Protein AF-A0A969B8Q6-F1 (afdb_monomer_lite)

Sequence (218 aa):
MTAGSVLAKKKGVDVIVTYRSSEAEASSVVSEIAEMGGKAAALQLDASSTKPFDEFAAQVKQTLRDQWQTKQFDFLVNNAGIGIHRPFTETTEDDFDQLINFQFKGIFFLTQKLLPLLKDGGRIVNLSSGYARFTLPGYSAYASMKGTIEVLTRYMAKELGHRQIAANVVAPGAIKTDFAGGAVRENSEINTFLTSQTALAGRNKHATAAFGLKHLQL

Secondary structure (DSSP, 8-state):
--HHHHHHHHH---EEEEESS-HHHHHHHHHHHHHTT--EEEEE--TT-STTHHHHHHHHHHHHHHHHS-S-EEEEEE---------GGG--HHHHHHHHIIIIIHHHHHHHHHTTTEEEEEEEEEE--GGGTS--TT-HHHHHHHHHHHHHHHHHHHHGGGGT-EEEEE---S--SSGGGGHHHH-HHHHHHHHHTSTTTT-TTS-S-----SSEE-

Structure (mmCIF, N/CA/C/O backbone):
data_AF-A0A969B8Q6-F1
#
_entry.id   AF-A0A969B8Q6-F1
#
loop_
_atom_site.group_PDB
_atom_site.id
_atom_site.type_symbol
_atom_site.label_atom_id
_atom_site.label_alt_id
_atom_site.label_comp_id
_atom_site.label_asym_id
_atom_site.label_entity_id
_atom_site.label_seq_id
_atom_site.pdbx_PDB_ins_code
_atom_site.Cartn_x
_atom_site.Cartn_y
_atom_site.Cartn_z
_atom_site.occupancy
_atom_site.B_iso_or_equiv
_atom_site.auth_seq_id
_atom_site.auth_comp_id
_atom_site.auth_asym_id
_atom_site.auth_atom_id
_atom_site.pdbx_PDB_model_num
ATOM 1 N N . MET A 1 1 ? -4.671 19.082 -2.941 1.00 37.34 1 MET A N 1
ATOM 2 C CA . MET A 1 1 ? -5.694 18.021 -2.789 1.00 37.34 1 MET A CA 1
ATOM 3 C C . MET A 1 1 ? -5.168 16.696 -3.321 1.00 37.34 1 MET A C 1
ATOM 5 O O . MET A 1 1 ? -5.243 16.403 -4.514 1.00 37.34 1 MET A O 1
ATOM 9 N N . THR A 1 2 ? -4.568 15.933 -2.421 1.00 48.25 2 THR A N 1
ATOM 10 C CA . THR A 1 2 ? -4.101 14.559 -2.617 1.00 48.25 2 THR A CA 1
ATOM 11 C C . THR A 1 2 ? -5.272 13.567 -2.496 1.00 48.25 2 THR A C 1
ATOM 13 O O . THR A 1 2 ? -6.385 13.937 -2.115 1.00 48.25 2 THR A O 1
ATOM 16 N N . ALA A 1 3 ? -5.065 12.288 -2.833 1.00 54.31 3 ALA A N 1
ATOM 17 C CA . ALA A 1 3 ? -6.109 11.261 -2.685 1.00 54.31 3 ALA A CA 1
ATOM 18 C C . ALA A 1 3 ? -6.625 11.136 -1.237 1.00 54.31 3 ALA A C 1
ATOM 20 O O . ALA A 1 3 ? -7.824 10.928 -1.040 1.00 54.31 3 ALA A O 1
ATOM 21 N N . GLY A 1 4 ? -5.750 11.329 -0.241 1.00 51.53 4 GLY A N 1
ATOM 22 C CA . GLY A 1 4 ? -6.126 11.343 1.175 1.00 51.53 4 GLY A CA 1
ATOM 23 C C . GLY A 1 4 ? -7.118 12.462 1.494 1.00 51.53 4 GLY A C 1
ATOM 24 O O . GLY A 1 4 ? -8.160 12.209 2.099 1.00 51.53 4 GLY A O 1
ATOM 25 N N . SER A 1 5 ? -6.873 13.676 0.988 1.00 49.66 5 SER A N 1
ATOM 26 C CA . SER A 1 5 ? -7.781 14.809 1.184 1.00 49.66 5 SER A CA 1
ATOM 27 C C . SER A 1 5 ? -9.126 14.653 0.451 1.00 49.66 5 SER A C 1
ATOM 29 O O . SER A 1 5 ? -10.166 15.073 0.960 1.00 49.66 5 SER A O 1
ATOM 31 N N . VAL A 1 6 ? -9.172 13.967 -0.696 1.00 56.41 6 VAL A N 1
ATOM 32 C CA . VAL A 1 6 ? -10.450 13.670 -1.379 1.00 56.41 6 VAL A CA 1
ATOM 33 C C . VAL A 1 6 ? -11.305 12.655 -0.604 1.00 56.41 6 VAL A C 1
ATOM 35 O O . VAL A 1 6 ? -12.529 12.818 -0.541 1.00 56.41 6 VAL A O 1
ATOM 38 N N . LEU A 1 7 ? -10.686 11.617 -0.026 1.00 58.22 7 LEU A N 1
ATOM 39 C CA . LEU A 1 7 ? -11.386 10.584 0.750 1.00 58.22 7 LEU A CA 1
ATOM 40 C C . LEU A 1 7 ? -12.024 11.163 2.017 1.00 58.22 7 LEU A C 1
ATOM 42 O O . LEU A 1 7 ? -13.217 10.935 2.246 1.00 58.22 7 LEU A O 1
ATOM 46 N N . ALA A 1 8 ? -11.272 11.974 2.768 1.00 57.66 8 ALA A N 1
ATOM 47 C CA . ALA A 1 8 ? -11.766 12.623 3.980 1.00 57.66 8 ALA A CA 1
ATOM 48 C C . ALA A 1 8 ? -12.993 13.509 3.696 1.00 57.66 8 ALA A C 1
ATOM 50 O O . ALA A 1 8 ? -14.038 13.359 4.332 1.00 57.66 8 ALA A O 1
ATOM 51 N N . LYS A 1 9 ? -12.925 14.350 2.653 1.00 60.00 9 LYS A N 1
ATOM 52 C CA . LYS A 1 9 ? -13.983 15.315 2.308 1.00 60.00 9 LYS A CA 1
ATOM 53 C C . LYS A 1 9 ? -15.322 14.680 1.920 1.00 60.00 9 LYS A C 1
ATOM 55 O O . LYS A 1 9 ? -16.372 15.249 2.203 1.00 60.00 9 LYS A O 1
ATOM 60 N N . LYS A 1 10 ? -15.317 13.554 1.197 1.00 55.03 10 LYS A N 1
ATOM 61 C CA . LYS A 1 10 ? -16.551 13.010 0.591 1.00 55.03 10 LYS A CA 1
ATOM 62 C C . LYS A 1 10 ? -17.258 11.948 1.427 1.00 55.03 10 LYS A C 1
ATOM 64 O O . LYS A 1 10 ? -18.410 11.643 1.121 1.00 55.03 10 LYS A O 1
ATOM 69 N N . LYS A 1 11 ? -16.583 11.338 2.406 1.00 62.12 11 LYS A N 1
ATOM 70 C CA . LYS A 1 11 ? -17.081 10.120 3.070 1.00 62.12 11 LYS A CA 1
ATOM 71 C C . LYS A 1 11 ? -16.996 10.133 4.599 1.00 62.12 11 LYS A C 1
ATOM 73 O O . LYS A 1 11 ? -17.452 9.163 5.191 1.00 62.12 11 LYS A O 1
ATOM 78 N N . GLY A 1 12 ? -16.441 11.178 5.225 1.00 71.50 12 GLY A N 1
ATOM 79 C CA . GLY A 1 12 ? -16.251 11.202 6.683 1.00 71.50 12 GLY A CA 1
ATOM 80 C C . GLY A 1 12 ? -15.314 10.090 7.162 1.00 71.50 12 GLY A C 1
ATOM 81 O O . GLY A 1 12 ? -15.556 9.478 8.196 1.00 71.50 12 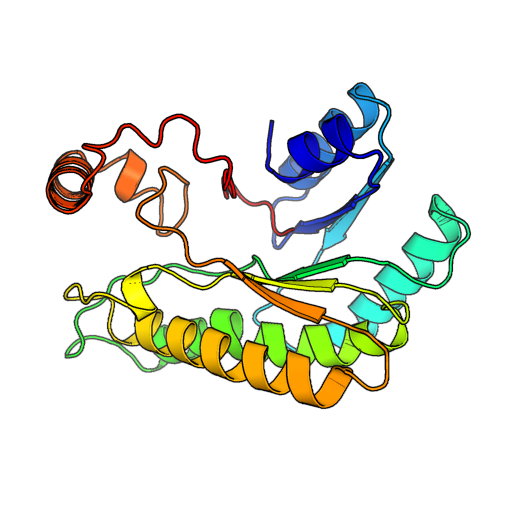GLY A O 1
ATOM 82 N N . VAL A 1 13 ? -14.303 9.772 6.349 1.00 82.19 13 VAL A N 1
ATOM 83 C CA . VAL A 1 13 ? -13.305 8.742 6.646 1.00 82.19 13 VAL A CA 1
ATOM 84 C C . VAL A 1 13 ? -12.054 9.429 7.159 1.00 82.19 13 VAL A C 1
ATOM 86 O O . VAL A 1 13 ? -11.492 10.283 6.474 1.00 82.19 13 VAL A O 1
ATOM 89 N N . ASP A 1 14 ? -11.619 9.013 8.337 1.00 89.69 14 ASP A N 1
ATOM 90 C CA . ASP A 1 14 ? -10.350 9.432 8.902 1.00 89.69 14 ASP A CA 1
ATOM 91 C C . ASP A 1 14 ? -9.199 8.588 8.342 1.00 89.69 14 ASP A C 1
ATOM 93 O O . ASP A 1 14 ? -9.394 7.436 7.943 1.00 89.69 14 ASP A O 1
ATOM 97 N N . VAL A 1 15 ? -7.999 9.167 8.265 1.00 90.44 15 VAL A N 1
ATOM 98 C CA . VAL A 1 15 ? -6.917 8.602 7.444 1.00 90.44 15 VAL A CA 1
ATOM 99 C C . VAL A 1 15 ? -5.601 8.520 8.209 1.00 90.44 15 VAL A C 1
ATOM 101 O O . VAL A 1 15 ? -5.101 9.512 8.724 1.00 90.44 15 VAL A O 1
ATOM 104 N N . ILE A 1 16 ? -4.972 7.348 8.204 1.00 93.81 16 ILE A N 1
ATOM 105 C CA . ILE A 1 16 ? -3.539 7.237 8.484 1.00 93.81 16 ILE A CA 1
ATOM 106 C C . ILE A 1 16 ? -2.828 7.244 7.132 1.00 93.81 16 ILE A C 1
ATOM 108 O O . ILE A 1 16 ? -3.100 6.383 6.300 1.00 93.81 16 ILE A O 1
ATOM 112 N N . VAL A 1 17 ? -1.961 8.226 6.899 1.00 91.38 17 VAL A N 1
ATOM 113 C CA . VAL A 1 17 ? -1.095 8.291 5.717 1.00 91.38 17 VAL A CA 1
ATOM 114 C C . VAL A 1 17 ? 0.296 7.790 6.076 1.00 91.38 17 VAL A C 1
ATOM 116 O O . VAL A 1 17 ? 0.758 7.964 7.207 1.00 91.38 17 VAL A O 1
ATOM 119 N N . THR A 1 18 ? 0.980 7.187 5.112 1.00 90.81 18 THR A N 1
ATOM 120 C CA . THR A 1 18 ? 2.364 6.749 5.269 1.00 90.81 18 THR A CA 1
ATOM 121 C C . THR A 1 18 ? 3.328 7.629 4.476 1.00 90.81 18 THR A C 1
ATOM 123 O O . THR A 1 18 ? 2.979 8.260 3.476 1.00 90.81 18 THR A O 1
ATOM 126 N N . TYR A 1 19 ? 4.572 7.722 4.927 1.00 89.25 19 TYR A N 1
ATOM 127 C CA . TYR A 1 19 ? 5.622 8.393 4.164 1.00 89.25 19 TYR A CA 1
ATOM 128 C C . TYR A 1 19 ? 6.959 7.694 4.354 1.00 89.25 19 TYR A C 1
ATOM 130 O O . TYR A 1 19 ? 7.264 7.197 5.432 1.00 89.25 19 TYR A O 1
ATOM 138 N N . ARG A 1 20 ? 7.799 7.698 3.315 1.00 88.12 20 ARG A N 1
ATOM 139 C CA . ARG A 1 20 ? 9.149 7.128 3.419 1.00 88.12 20 ARG A CA 1
ATOM 140 C C . ARG A 1 20 ? 10.145 8.136 3.986 1.00 88.12 20 ARG A C 1
ATOM 142 O O . ARG A 1 20 ? 10.828 7.851 4.961 1.00 88.12 20 ARG A O 1
ATOM 149 N N . SER A 1 21 ? 10.242 9.307 3.356 1.00 86.62 21 SER A N 1
ATOM 150 C CA . SER A 1 21 ? 11.286 10.303 3.648 1.00 86.62 21 SER A CA 1
ATOM 151 C C . SER A 1 21 ? 10.784 11.744 3.759 1.00 86.62 21 SER A C 1
ATOM 153 O O . SER A 1 21 ? 11.477 12.575 4.331 1.00 86.62 21 SER A O 1
ATOM 155 N N . SER A 1 22 ? 9.602 12.059 3.225 1.00 87.44 22 SER A N 1
ATOM 156 C CA . SER A 1 22 ? 9.120 13.443 3.110 1.00 87.44 22 SER A CA 1
ATOM 157 C C . SER A 1 22 ? 8.051 13.764 4.156 1.00 87.44 22 SER A C 1
ATOM 159 O O . SER A 1 22 ? 6.870 13.890 3.837 1.00 87.44 22 SER A O 1
ATOM 161 N N . GLU A 1 23 ? 8.469 13.918 5.412 1.00 89.44 23 GLU A N 1
ATOM 162 C CA . GLU A 1 23 ? 7.575 14.252 6.534 1.00 89.44 23 GLU A CA 1
ATOM 163 C C . GLU A 1 23 ? 6.817 15.570 6.318 1.00 89.44 23 GLU A C 1
ATOM 165 O O . GLU A 1 23 ? 5.639 15.672 6.654 1.00 89.44 23 GLU A O 1
ATOM 170 N N . ALA A 1 24 ? 7.459 16.566 5.699 1.00 87.88 24 ALA A N 1
ATOM 171 C CA . ALA A 1 24 ? 6.830 17.852 5.401 1.00 87.88 24 ALA A CA 1
ATOM 172 C C . ALA A 1 24 ? 5.608 17.702 4.475 1.00 87.88 24 ALA A C 1
ATOM 174 O O . ALA A 1 24 ? 4.577 18.338 4.691 1.00 87.88 24 ALA A O 1
ATOM 175 N N . GLU A 1 25 ? 5.688 16.823 3.472 1.00 82.25 25 GLU A N 1
ATOM 176 C CA . GLU A 1 25 ? 4.559 16.556 2.575 1.00 82.25 25 GLU A CA 1
ATOM 177 C C . GLU A 1 25 ? 3.453 15.771 3.278 1.00 82.25 25 GLU A C 1
ATOM 179 O O . GLU A 1 25 ? 2.274 16.085 3.115 1.00 82.25 25 GLU A O 1
ATOM 184 N N . ALA A 1 26 ? 3.828 14.786 4.100 1.00 85.06 26 ALA A N 1
ATOM 185 C CA . ALA A 1 26 ? 2.885 14.039 4.925 1.00 85.06 26 ALA A CA 1
ATOM 186 C C . ALA A 1 26 ? 2.112 14.968 5.873 1.00 85.06 26 ALA A C 1
ATOM 188 O O . ALA A 1 26 ? 0.881 14.925 5.923 1.00 85.06 26 ALA A O 1
ATOM 189 N N . SER A 1 27 ? 2.830 15.871 6.542 1.00 88.50 27 SER A N 1
ATOM 190 C CA . SER A 1 27 ? 2.267 16.887 7.435 1.00 88.50 27 SER A CA 1
ATOM 191 C C . SER A 1 27 ? 1.331 17.833 6.691 1.00 88.50 27 SER A C 1
ATOM 193 O O . SER A 1 27 ? 0.230 18.095 7.164 1.00 88.50 27 SER A O 1
ATOM 195 N N . SER A 1 28 ? 1.710 18.280 5.488 1.00 88.06 28 SER A N 1
ATOM 196 C CA . SER A 1 28 ? 0.842 19.116 4.654 1.00 88.06 28 SER A CA 1
ATOM 197 C C . SER A 1 28 ? -0.483 18.424 4.327 1.00 88.06 28 SER A C 1
ATOM 199 O O . SER A 1 28 ? -1.524 19.075 4.360 1.00 88.06 28 SER A O 1
ATOM 201 N N . VAL A 1 29 ? -0.484 17.114 4.061 1.00 86.19 29 VAL A N 1
ATOM 202 C CA . VAL A 1 29 ? -1.731 16.378 3.798 1.00 86.19 29 VAL A CA 1
ATOM 203 C C . VAL A 1 29 ? -2.575 16.206 5.052 1.00 86.19 29 VAL A C 1
ATOM 205 O O . VAL A 1 29 ? -3.798 16.326 4.970 1.00 86.19 29 VAL A O 1
ATOM 208 N N . VAL A 1 30 ? -1.952 15.971 6.206 1.00 89.75 30 VAL A N 1
ATOM 209 C CA . VAL A 1 30 ? -2.668 15.956 7.489 1.00 89.75 30 VAL A CA 1
ATOM 210 C C . VAL A 1 30 ? -3.343 17.309 7.735 1.00 89.75 30 VAL A C 1
ATOM 212 O O . VAL A 1 30 ? -4.530 17.336 8.061 1.00 89.75 30 VAL A O 1
ATOM 215 N N . SER A 1 31 ? -2.639 18.421 7.499 1.00 89.75 31 SER A N 1
ATOM 216 C CA . SER A 1 31 ? -3.207 19.771 7.589 1.00 89.75 31 SER A CA 1
ATOM 217 C C . SER A 1 31 ? -4.349 19.991 6.594 1.00 89.75 31 SER A C 1
ATOM 219 O O . SER A 1 31 ? -5.415 20.433 7.011 1.00 89.75 31 SER A O 1
ATOM 221 N N . GLU A 1 32 ? -4.188 19.610 5.318 1.00 86.19 32 GLU A N 1
ATOM 222 C CA . GLU A 1 32 ? -5.268 19.700 4.319 1.00 86.19 32 GLU A CA 1
ATOM 223 C C . GLU A 1 32 ? -6.524 18.939 4.788 1.00 86.19 32 GLU A C 1
ATOM 225 O O . GLU A 1 32 ? -7.643 19.429 4.636 1.00 86.19 32 GLU A O 1
ATOM 230 N N . ILE A 1 33 ? -6.361 17.733 5.348 1.00 85.00 33 ILE A N 1
ATOM 231 C CA . ILE A 1 33 ? -7.475 16.917 5.860 1.00 85.00 33 ILE A CA 1
ATOM 232 C C . ILE A 1 33 ? -8.154 17.600 7.054 1.00 85.00 33 ILE A C 1
ATOM 234 O O . ILE A 1 33 ? -9.387 17.670 7.090 1.00 85.00 33 ILE A O 1
ATOM 238 N N . ALA A 1 34 ? -7.364 18.138 7.985 1.00 88.50 34 ALA A N 1
ATOM 239 C CA . ALA A 1 34 ? -7.859 18.843 9.163 1.00 88.50 34 ALA A CA 1
ATOM 240 C C . ALA A 1 34 ? -8.636 20.119 8.801 1.00 88.50 34 ALA A C 1
ATOM 242 O O . ALA A 1 34 ? -9.713 20.354 9.347 1.00 88.50 34 ALA A O 1
ATOM 243 N N . GLU A 1 35 ? -8.156 20.904 7.833 1.00 88.19 35 GLU A N 1
ATOM 244 C CA . GLU A 1 35 ? -8.844 22.104 7.328 1.00 88.19 35 GLU A CA 1
ATOM 245 C C . GLU A 1 35 ? -10.218 21.791 6.718 1.00 88.19 35 GLU A C 1
ATOM 247 O O . GLU A 1 35 ? -11.117 22.631 6.722 1.00 88.19 35 GLU A O 1
ATOM 252 N N . MET A 1 36 ? -10.413 20.566 6.223 1.00 82.88 36 MET A N 1
ATOM 253 C CA . MET A 1 36 ? -11.705 20.094 5.717 1.00 82.88 36 MET A CA 1
ATOM 254 C C . MET A 1 36 ? -12.571 19.416 6.790 1.00 82.88 36 MET A C 1
ATOM 256 O O . MET A 1 36 ? -13.631 18.882 6.458 1.00 82.88 36 MET A O 1
ATOM 260 N N . GLY A 1 37 ? -12.142 19.427 8.054 1.00 85.00 37 GLY A N 1
ATOM 261 C CA . GLY A 1 37 ? -12.869 18.854 9.187 1.00 85.00 37 GLY A CA 1
ATOM 262 C C . GLY A 1 37 ? -12.722 17.338 9.359 1.00 85.00 37 GLY A C 1
ATOM 263 O O . GLY A 1 37 ? -13.462 16.756 10.149 1.00 85.00 37 GLY A O 1
ATOM 264 N N . GLY A 1 38 ? -11.804 16.690 8.633 1.00 85.69 38 GLY A N 1
ATOM 265 C CA . GLY A 1 38 ? -11.456 15.279 8.844 1.00 85.69 38 GLY A CA 1
ATOM 266 C C . GLY A 1 38 ? -10.312 15.110 9.845 1.00 85.69 38 GLY A C 1
ATOM 267 O O . GLY A 1 38 ? -9.623 16.076 10.175 1.00 85.69 38 GLY A O 1
ATOM 268 N N . LYS A 1 39 ? -10.060 13.882 10.310 1.00 89.12 39 LYS A N 1
ATOM 269 C CA . LYS A 1 39 ? -8.864 13.570 11.107 1.00 89.12 39 LYS A CA 1
ATOM 270 C C . LYS A 1 39 ? -7.864 12.768 10.293 1.00 89.12 39 LYS A C 1
ATOM 272 O O . LYS A 1 39 ? -8.233 11.862 9.542 1.00 89.12 39 LYS A O 1
ATOM 277 N N . ALA A 1 40 ? -6.584 13.062 10.490 1.00 91.00 40 ALA A N 1
ATOM 278 C CA . ALA A 1 40 ? -5.518 12.267 9.915 1.00 91.00 40 ALA A CA 1
ATOM 279 C C . ALA A 1 40 ? -4.271 12.199 10.796 1.00 91.00 40 ALA A C 1
ATOM 281 O O . ALA A 1 40 ? -3.998 13.106 11.579 1.00 91.00 40 ALA A O 1
ATOM 282 N N . ALA A 1 41 ? -3.500 11.131 10.609 1.00 93.69 41 ALA A N 1
ATOM 283 C CA . ALA A 1 41 ? -2.172 10.945 11.181 1.00 93.69 41 ALA A CA 1
ATOM 284 C C . ALA A 1 41 ? -1.184 10.578 10.074 1.00 93.69 41 ALA A C 1
ATOM 286 O O . ALA A 1 41 ? -1.562 9.914 9.111 1.00 93.69 41 ALA A O 1
ATOM 287 N N . ALA A 1 42 ? 0.078 10.968 10.227 1.00 93.81 42 ALA A N 1
ATOM 288 C CA . ALA A 1 42 ? 1.164 10.555 9.347 1.00 93.81 42 ALA A CA 1
ATOM 289 C C . ALA A 1 42 ? 2.110 9.620 10.105 1.00 93.81 42 ALA A C 1
ATOM 291 O O . ALA A 1 42 ? 2.534 9.955 11.209 1.00 93.81 42 ALA A O 1
ATOM 292 N N . LEU A 1 43 ? 2.443 8.468 9.520 1.00 95.06 43 LEU A N 1
ATOM 293 C CA . LEU A 1 43 ? 3.397 7.508 10.081 1.00 95.06 43 LEU A CA 1
ATOM 294 C C . LEU A 1 43 ? 4.493 7.182 9.065 1.00 95.06 43 LEU A C 1
ATOM 296 O O . LEU A 1 43 ? 4.216 6.955 7.887 1.00 95.06 43 LEU A O 1
ATOM 300 N N . GLN A 1 44 ? 5.745 7.131 9.513 1.00 94.94 44 GLN A N 1
ATOM 301 C CA . GLN A 1 44 ? 6.852 6.795 8.625 1.00 94.94 44 GLN A CA 1
ATOM 302 C C . GLN A 1 44 ? 6.888 5.287 8.338 1.00 94.94 44 GLN A C 1
ATOM 304 O O . GLN A 1 44 ? 6.792 4.473 9.256 1.00 94.94 44 GLN A O 1
ATOM 309 N N . LEU A 1 45 ? 7.066 4.904 7.073 1.00 93.50 45 LEU A N 1
ATOM 310 C CA . LEU A 1 45 ? 7.237 3.513 6.666 1.00 93.50 45 LEU A CA 1
ATOM 311 C C . LEU A 1 45 ? 8.035 3.393 5.362 1.00 93.50 45 LEU A C 1
ATOM 313 O O . LEU A 1 45 ? 7.668 3.948 4.329 1.00 93.50 45 LEU A O 1
ATOM 317 N N . ASP A 1 46 ? 9.084 2.572 5.372 1.00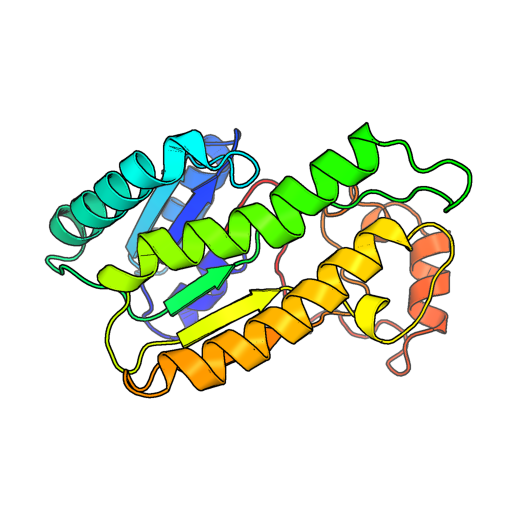 90.81 46 ASP A N 1
ATOM 318 C CA . ASP A 1 46 ? 9.658 2.040 4.136 1.00 90.81 46 ASP A CA 1
ATOM 319 C C . ASP A 1 46 ? 9.046 0.673 3.815 1.00 90.81 46 ASP A C 1
ATOM 321 O O . ASP A 1 46 ? 9.431 -0.354 4.374 1.00 90.81 46 ASP A O 1
ATOM 325 N N . ALA A 1 47 ? 8.091 0.663 2.885 1.00 88.25 47 ALA A N 1
ATOM 326 C CA . ALA A 1 47 ? 7.380 -0.543 2.473 1.00 88.25 47 ALA A CA 1
ATOM 327 C C . ALA A 1 47 ? 8.256 -1.577 1.734 1.00 88.25 47 ALA A C 1
ATOM 329 O O . ALA A 1 47 ? 7.795 -2.696 1.520 1.00 88.25 47 ALA A O 1
ATOM 330 N N . SER A 1 48 ? 9.496 -1.251 1.346 1.00 88.56 48 SER A N 1
ATOM 331 C CA . SER A 1 48 ? 10.414 -2.232 0.736 1.00 88.56 48 SER A CA 1
ATOM 332 C C . SER A 1 48 ? 11.104 -3.149 1.735 1.00 88.56 48 SER A C 1
ATOM 334 O O . SER A 1 48 ? 11.610 -4.208 1.363 1.00 88.56 48 SER A O 1
ATOM 336 N N . SER A 1 49 ? 11.115 -2.767 3.009 1.00 93.00 49 SER A N 1
ATOM 337 C CA . SER A 1 49 ? 11.756 -3.527 4.069 1.00 93.00 49 SER A CA 1
ATOM 338 C C . SER A 1 49 ? 10.697 -4.103 4.987 1.00 93.00 49 SER A C 1
ATOM 340 O O . SER A 1 49 ? 9.893 -3.378 5.556 1.00 93.00 49 SER A O 1
ATOM 342 N N . THR A 1 50 ? 10.721 -5.418 5.194 1.00 95.38 50 THR A N 1
ATOM 343 C CA . THR A 1 50 ? 9.791 -6.082 6.118 1.00 95.38 50 THR A CA 1
ATOM 344 C C . THR A 1 50 ? 10.212 -5.950 7.581 1.00 95.38 50 THR A C 1
ATOM 346 O O . THR A 1 50 ? 9.416 -6.230 8.472 1.00 95.38 50 THR A O 1
ATOM 349 N N . LYS A 1 51 ? 11.464 -5.545 7.842 1.00 96.31 51 LYS A N 1
ATOM 350 C CA . LYS A 1 51 ? 12.036 -5.427 9.193 1.00 96.31 51 LYS A CA 1
ATOM 351 C C . LYS A 1 51 ? 11.205 -4.525 10.127 1.00 96.31 51 LYS A C 1
ATOM 353 O O . LYS A 1 51 ? 10.923 -4.973 11.233 1.00 96.31 51 LYS A O 1
ATOM 358 N N . PRO A 1 52 ? 10.771 -3.314 9.720 1.00 95.06 52 PRO A N 1
ATOM 359 C CA . PRO A 1 52 ? 10.007 -2.428 10.597 1.00 95.06 52 PRO A CA 1
ATOM 360 C C . PRO A 1 52 ? 8.526 -2.799 10.750 1.00 95.06 52 PRO A C 1
ATOM 362 O O . PRO A 1 52 ? 7.827 -2.120 11.488 1.00 95.06 52 PRO A O 1
ATOM 365 N N . PHE A 1 53 ? 7.989 -3.822 10.072 1.00 97.25 53 PHE A N 1
ATOM 366 C CA . PHE A 1 53 ? 6.528 -3.998 10.008 1.00 97.25 53 PHE A CA 1
ATOM 367 C C . PHE A 1 53 ? 5.874 -4.345 11.351 1.00 97.25 53 PHE A C 1
ATOM 369 O O . PHE A 1 53 ? 4.738 -3.937 11.585 1.00 97.25 53 PHE A O 1
ATOM 376 N N . ASP A 1 54 ? 6.570 -5.059 12.238 1.00 97.75 54 ASP A N 1
ATOM 377 C CA . ASP A 1 54 ? 6.062 -5.332 13.590 1.00 97.75 54 ASP A CA 1
ATOM 378 C C . ASP A 1 54 ? 5.990 -4.053 14.433 1.00 97.75 54 ASP A C 1
ATOM 380 O O . ASP A 1 54 ? 4.981 -3.786 15.088 1.00 97.75 54 ASP A O 1
ATOM 384 N N . GLU A 1 55 ? 7.033 -3.226 14.362 1.00 97.88 55 GLU A N 1
ATOM 385 C CA . GLU A 1 55 ? 7.064 -1.925 15.025 1.00 97.88 55 GLU A CA 1
ATOM 386 C C . GLU A 1 55 ? 6.001 -0.986 14.442 1.00 97.88 55 GLU A C 1
ATOM 388 O O . GLU A 1 55 ? 5.229 -0.379 15.181 1.00 97.88 55 GLU A O 1
ATOM 393 N N . PHE A 1 56 ? 5.885 -0.934 13.116 1.00 98.12 56 PHE A N 1
ATOM 394 C CA . PHE A 1 56 ? 4.885 -0.131 12.425 1.00 98.12 56 PHE A CA 1
ATOM 395 C C . PHE A 1 56 ? 3.458 -0.545 12.803 1.00 98.12 56 PHE A C 1
ATOM 397 O O . PHE A 1 56 ? 2.623 0.308 13.095 1.00 98.12 56 PHE A O 1
ATOM 404 N N . ALA A 1 57 ? 3.164 -1.847 12.882 1.00 98.31 57 ALA A N 1
ATOM 405 C CA . ALA A 1 57 ? 1.862 -2.321 13.349 1.00 98.31 57 ALA A CA 1
ATOM 406 C C . ALA A 1 57 ? 1.582 -1.884 14.800 1.00 98.31 57 ALA A C 1
ATOM 408 O O . ALA A 1 57 ? 0.447 -1.525 15.130 1.00 98.31 57 ALA A O 1
ATOM 409 N N . ALA A 1 58 ? 2.601 -1.859 15.667 1.00 98.44 58 ALA A N 1
ATOM 410 C CA . ALA A 1 58 ? 2.470 -1.331 17.024 1.00 98.44 58 ALA A CA 1
ATOM 411 C C . ALA A 1 58 ? 2.199 0.185 17.035 1.00 98.44 58 ALA A C 1
ATOM 413 O O . ALA A 1 58 ? 1.326 0.627 17.790 1.00 98.44 58 ALA A O 1
ATOM 414 N N . GLN A 1 59 ? 2.868 0.954 16.169 1.00 98.25 59 GLN A N 1
ATOM 415 C CA . GLN A 1 59 ? 2.624 2.389 15.988 1.00 98.25 59 GLN A CA 1
ATOM 416 C C . GLN A 1 59 ? 1.192 2.648 15.509 1.00 98.25 59 GLN A C 1
ATOM 418 O O . GLN A 1 59 ? 0.465 3.383 16.170 1.00 98.25 59 GLN A O 1
ATOM 423 N N . VAL A 1 60 ? 0.722 1.954 14.464 1.00 98.31 60 VAL A N 1
ATOM 424 C CA . VAL A 1 60 ? -0.677 2.034 13.996 1.00 98.31 60 VAL A CA 1
ATOM 425 C C . VAL A 1 60 ? -1.645 1.743 15.141 1.00 98.31 60 VAL A C 1
ATOM 427 O O . VAL A 1 60 ? -2.589 2.495 15.376 1.00 98.31 60 VAL A O 1
ATOM 430 N N . LYS A 1 61 ? -1.397 0.680 15.913 1.00 98.38 61 LYS A N 1
ATOM 431 C CA . LYS A 1 61 ? -2.239 0.312 17.057 1.00 98.38 61 LYS A CA 1
ATOM 432 C C . LYS A 1 61 ? -2.270 1.408 18.129 1.00 98.38 61 LYS A C 1
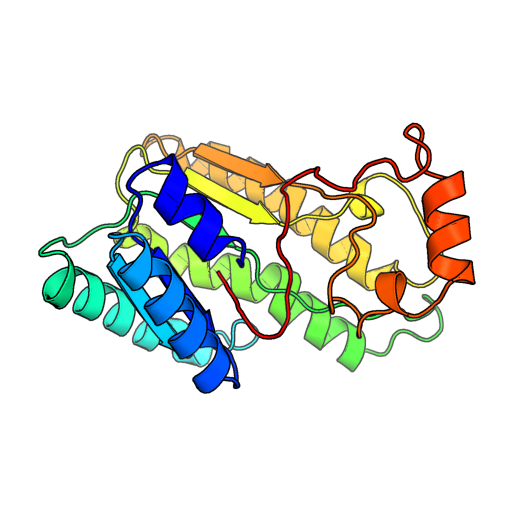ATOM 434 O O . LYS A 1 61 ? -3.306 1.581 18.768 1.00 98.38 61 LYS A O 1
ATOM 439 N N . GLN A 1 62 ? -1.149 2.078 18.397 1.00 98.44 62 GLN A N 1
ATOM 440 C CA . GLN A 1 62 ? -1.063 3.192 19.349 1.00 98.44 62 GLN A CA 1
ATOM 441 C C . GLN A 1 62 ? -1.820 4.413 18.817 1.00 98.44 62 GLN A C 1
ATOM 443 O O . GLN A 1 62 ? -2.706 4.921 19.494 1.00 98.44 62 GLN A O 1
ATOM 448 N N . THR A 1 63 ? -1.571 4.791 17.567 1.00 97.88 63 THR A N 1
ATOM 449 C CA . THR A 1 63 ? -2.230 5.900 16.872 1.00 97.88 63 THR A CA 1
ATOM 450 C C . THR A 1 63 ? -3.754 5.750 16.835 1.00 97.88 63 THR A C 1
ATOM 452 O O . THR A 1 63 ? -4.470 6.699 17.153 1.00 97.88 63 THR A O 1
ATOM 455 N N . LEU A 1 64 ? -4.269 4.550 16.538 1.00 97.31 64 LEU A N 1
ATOM 456 C CA . LEU A 1 64 ? -5.707 4.250 16.581 1.00 97.31 64 LEU A CA 1
ATOM 457 C C . LEU A 1 64 ? -6.313 4.469 17.974 1.00 97.31 64 LEU A C 1
ATOM 459 O O . LEU A 1 64 ? -7.424 4.991 18.086 1.00 97.31 64 LEU A O 1
ATOM 463 N N . ARG A 1 65 ? -5.586 4.101 19.036 1.00 97.88 65 ARG A N 1
ATOM 464 C CA . ARG A 1 65 ? -6.042 4.329 20.412 1.00 97.88 65 ARG A CA 1
ATOM 465 C C . ARG A 1 65 ? -6.038 5.810 20.747 1.00 97.88 65 ARG A C 1
ATOM 467 O O . ARG A 1 65 ? -7.060 6.314 21.191 1.00 97.88 65 ARG A O 1
ATOM 474 N N . ASP A 1 66 ? -4.931 6.498 20.507 1.00 97.44 66 ASP A N 1
ATOM 475 C CA . ASP A 1 66 ? -4.743 7.865 20.992 1.00 97.44 66 ASP A CA 1
ATOM 476 C C . ASP A 1 66 ? -5.644 8.863 20.265 1.00 97.44 66 ASP A C 1
ATOM 478 O O . ASP A 1 66 ? -6.280 9.703 20.902 1.00 97.44 66 ASP A O 1
ATOM 482 N N . GLN A 1 67 ? -5.753 8.748 18.940 1.00 94.06 67 GLN A N 1
ATOM 483 C CA . GLN A 1 67 ? -6.462 9.741 18.128 1.00 94.06 67 GLN A CA 1
ATOM 484 C C . GLN A 1 67 ? -7.934 9.392 17.867 1.00 94.06 67 GLN A C 1
ATOM 486 O O . GLN A 1 67 ? -8.773 10.292 17.740 1.00 94.06 67 GLN A O 1
ATOM 491 N N . TRP A 1 68 ? -8.261 8.097 17.813 1.00 94.75 68 TRP A N 1
ATOM 492 C CA . TRP A 1 68 ? -9.593 7.608 17.435 1.00 94.75 68 TRP A CA 1
ATOM 493 C C . TRP A 1 68 ? -10.289 6.772 18.502 1.00 94.75 68 TRP A C 1
ATOM 495 O O . TRP A 1 68 ? -11.449 6.413 18.312 1.00 94.75 68 TRP A O 1
ATOM 505 N N . GLN A 1 69 ? -9.623 6.474 19.623 1.00 96.81 69 GLN A N 1
ATOM 506 C CA . GLN A 1 69 ? -10.182 5.667 20.713 1.00 96.81 69 GLN A CA 1
ATOM 507 C C . GLN A 1 69 ? -10.717 4.307 20.221 1.00 96.81 69 GLN A C 1
ATOM 509 O O . GLN A 1 69 ? -11.683 3.759 20.752 1.00 96.81 69 GLN A O 1
ATOM 514 N N . THR A 1 70 ? -10.066 3.743 19.198 1.00 95.81 70 THR A N 1
ATOM 515 C CA . THR A 1 70 ? -10.395 2.444 18.600 1.00 95.81 70 THR A CA 1
ATOM 516 C C . THR A 1 70 ? -9.184 1.515 18.612 1.00 95.81 70 THR A C 1
ATOM 518 O O . THR A 1 70 ? -8.037 1.929 18.771 1.00 95.81 70 THR A O 1
ATOM 521 N N . LYS A 1 71 ? -9.437 0.214 18.460 1.00 97.25 71 LYS A N 1
ATOM 522 C CA . LYS A 1 71 ? -8.396 -0.816 18.313 1.00 97.25 71 LYS A CA 1
ATOM 523 C C . LYS A 1 71 ? -8.239 -1.291 16.870 1.00 97.25 71 LYS A C 1
ATOM 525 O O . LYS A 1 71 ? -7.315 -2.054 16.600 1.00 97.25 71 LYS A O 1
ATOM 530 N N . GLN A 1 72 ? -9.156 -0.900 15.987 1.00 97.38 72 GLN A N 1
ATOM 531 C CA . GLN A 1 72 ? -9.275 -1.440 14.638 1.00 97.38 72 GLN A CA 1
ATOM 532 C C . GLN A 1 72 ? -9.554 -0.349 13.608 1.00 97.38 72 GLN A C 1
ATOM 534 O O . GLN A 1 72 ? -10.088 0.706 13.952 1.00 97.38 72 GLN A O 1
ATOM 539 N N . PHE A 1 73 ? -9.231 -0.647 12.351 1.00 96.81 73 PHE A N 1
ATOM 540 C CA . PHE A 1 73 ? -9.546 0.176 11.184 1.00 96.81 73 PHE A CA 1
ATOM 541 C C . PHE A 1 73 ? -10.370 -0.618 10.158 1.00 96.81 73 PHE A C 1
ATOM 543 O O . PHE A 1 73 ? -10.372 -1.850 10.172 1.00 96.81 73 PHE A O 1
ATOM 550 N N . ASP A 1 74 ? -11.072 0.081 9.264 1.00 95.75 74 ASP A N 1
ATOM 551 C CA . ASP A 1 74 ? -12.015 -0.536 8.317 1.00 95.75 74 ASP A CA 1
ATOM 552 C C . ASP A 1 74 ? -11.425 -0.779 6.915 1.00 95.75 74 ASP A C 1
ATOM 554 O O . ASP A 1 74 ? -11.855 -1.694 6.207 1.00 95.75 74 ASP A O 1
ATOM 558 N N . PHE A 1 75 ? -10.440 0.027 6.502 1.00 95.69 75 PHE A N 1
ATOM 559 C CA . PHE A 1 75 ? -9.893 0.031 5.142 1.00 95.69 75 PHE A CA 1
ATOM 560 C C . PHE A 1 75 ? -8.362 -0.044 5.149 1.00 95.69 75 PHE A C 1
ATOM 562 O O . PHE A 1 75 ? -7.715 0.740 5.836 1.00 95.69 75 PHE A O 1
ATOM 569 N N . LEU A 1 76 ? -7.789 -0.939 4.340 1.00 96.50 76 LEU A N 1
ATOM 570 C CA . LEU A 1 76 ? -6.365 -0.946 3.989 1.00 96.50 76 LEU A CA 1
ATOM 571 C C . LEU A 1 76 ? -6.215 -0.646 2.499 1.00 96.50 76 LEU A C 1
ATOM 573 O O . LEU A 1 76 ? -6.822 -1.328 1.670 1.00 96.50 76 LEU A O 1
ATOM 577 N N . VAL A 1 77 ? -5.380 0.329 2.151 1.00 94.94 77 VAL A N 1
ATOM 578 C CA . VAL A 1 77 ? -5.044 0.634 0.759 1.00 94.94 77 VAL A CA 1
ATOM 579 C C . VAL A 1 77 ? -3.552 0.414 0.566 1.00 94.94 77 VAL A C 1
ATOM 581 O O . VAL A 1 77 ? -2.744 1.155 1.094 1.00 94.94 77 VAL A O 1
ATOM 584 N N . ASN A 1 78 ? -3.170 -0.600 -0.204 1.00 93.88 78 ASN A N 1
ATOM 585 C CA . ASN A 1 78 ? -1.775 -0.833 -0.562 1.00 93.88 78 ASN A CA 1
ATOM 586 C C . ASN A 1 78 ? -1.458 -0.087 -1.862 1.00 93.88 78 ASN A C 1
ATOM 588 O O . ASN A 1 78 ? -1.582 -0.646 -2.959 1.00 93.88 78 ASN A O 1
ATOM 592 N N . ASN A 1 79 ? -1.100 1.194 -1.737 1.00 85.62 79 ASN A N 1
ATOM 593 C CA . ASN A 1 79 ? -0.809 2.073 -2.875 1.00 85.62 79 ASN A CA 1
ATOM 594 C C . ASN A 1 79 ? 0.690 2.243 -3.171 1.00 85.62 79 ASN A C 1
ATOM 596 O O . ASN A 1 79 ? 1.058 2.519 -4.313 1.00 85.62 79 ASN A O 1
ATOM 600 N N . ALA A 1 80 ? 1.555 2.100 -2.165 1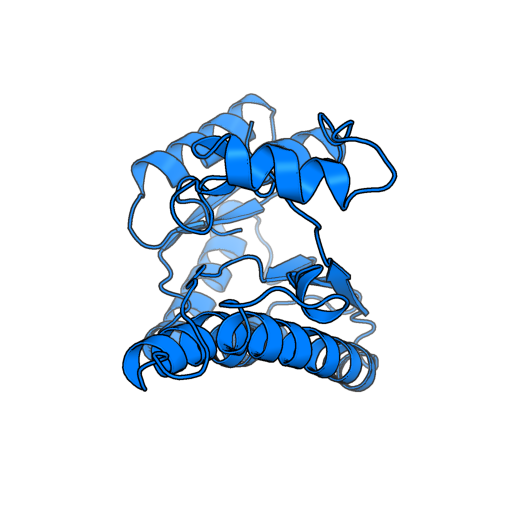.00 76.69 80 ALA A N 1
ATOM 601 C CA . ALA A 1 80 ? 2.986 2.347 -2.321 1.00 76.69 80 ALA A CA 1
ATOM 602 C C . ALA A 1 80 ? 3.602 1.510 -3.461 1.00 76.69 80 ALA A C 1
ATOM 604 O O . ALA A 1 80 ? 3.331 0.319 -3.606 1.00 76.69 80 ALA A O 1
ATOM 605 N N . GLY A 1 81 ? 4.457 2.138 -4.271 1.00 80.12 81 GLY A N 1
ATOM 606 C CA . GLY A 1 81 ? 5.161 1.462 -5.353 1.00 80.12 81 GLY A CA 1
ATOM 607 C C . GLY A 1 81 ? 6.175 2.362 -6.053 1.00 80.12 81 GLY A C 1
ATOM 608 O O . GLY A 1 81 ? 6.118 3.585 -5.953 1.00 80.12 81 GLY A O 1
ATOM 609 N N . ILE A 1 82 ? 7.085 1.735 -6.796 1.00 82.88 82 ILE A N 1
ATOM 610 C CA . ILE A 1 82 ? 8.109 2.396 -7.616 1.00 82.88 82 ILE A CA 1
ATOM 611 C C . ILE A 1 82 ? 7.934 2.039 -9.096 1.00 82.88 82 ILE A C 1
ATOM 613 O O . ILE A 1 82 ? 7.425 0.965 -9.429 1.00 82.88 82 ILE A O 1
ATOM 617 N N . GLY A 1 83 ? 8.333 2.942 -9.988 1.00 80.88 83 GLY A N 1
ATOM 618 C CA . GLY A 1 83 ? 8.290 2.722 -11.431 1.00 80.88 83 GLY A CA 1
ATOM 619 C C . GLY A 1 83 ? 9.698 2.621 -11.988 1.00 80.88 83 GLY A C 1
ATOM 620 O O . GLY A 1 83 ? 10.378 3.638 -12.065 1.00 80.88 83 GLY A O 1
ATOM 621 N N . ILE A 1 84 ? 10.106 1.417 -12.383 1.00 83.94 84 ILE A N 1
ATOM 622 C CA . ILE A 1 84 ? 11.348 1.188 -13.127 1.00 83.94 84 ILE A CA 1
ATOM 623 C C . ILE A 1 84 ? 10.961 0.850 -14.567 1.00 83.94 84 ILE A C 1
ATOM 625 O O . ILE A 1 84 ? 10.165 -0.063 -14.800 1.00 83.94 84 ILE A O 1
ATOM 629 N N . HIS A 1 85 ? 11.493 1.623 -15.515 1.00 89.69 85 HIS A N 1
ATOM 630 C CA . HIS A 1 85 ? 11.385 1.365 -16.950 1.00 89.69 85 HIS A CA 1
ATOM 631 C C . HIS A 1 85 ? 12.749 0.901 -17.452 1.00 89.69 85 HIS A C 1
ATOM 633 O O . HIS A 1 85 ? 13.694 1.685 -17.514 1.00 89.69 85 HIS A O 1
ATOM 639 N N . ARG A 1 86 ? 12.856 -0.391 -17.754 1.00 91.19 86 ARG A N 1
ATOM 640 C CA . ARG A 1 86 ? 14.085 -1.025 -18.222 1.00 91.19 86 ARG A CA 1
ATOM 641 C C . ARG A 1 86 ? 13.748 -2.154 -19.196 1.00 91.19 86 ARG A C 1
ATOM 643 O O . ARG A 1 86 ? 12.882 -2.978 -18.886 1.00 91.19 86 ARG A O 1
ATOM 650 N N . PRO A 1 87 ? 14.385 -2.218 -20.378 1.00 94.31 87 PRO A N 1
ATOM 651 C CA . PRO A 1 87 ? 14.242 -3.351 -21.287 1.00 94.31 87 PRO A CA 1
ATOM 652 C C . PRO A 1 87 ? 14.497 -4.690 -20.588 1.00 94.31 87 PRO A C 1
ATOM 654 O O . PRO A 1 87 ? 15.302 -4.781 -19.664 1.00 94.31 87 PRO A O 1
ATOM 657 N N . PHE A 1 88 ? 13.838 -5.752 -21.060 1.00 96.38 88 PHE A N 1
ATOM 658 C CA . PHE A 1 88 ? 13.982 -7.092 -20.478 1.00 96.38 88 PHE A CA 1
ATOM 659 C C . PHE A 1 88 ? 15.445 -7.558 -20.456 1.00 96.38 88 PHE A C 1
ATOM 661 O O . PHE A 1 88 ? 15.905 -8.086 -19.454 1.00 96.38 88 PHE A O 1
ATOM 668 N N . THR A 1 89 ? 16.185 -7.295 -21.533 1.00 97.56 89 THR A N 1
ATOM 669 C CA . THR A 1 89 ? 17.600 -7.666 -21.691 1.00 97.56 89 THR A CA 1
ATOM 670 C C . THR A 1 89 ? 18.563 -6.853 -20.827 1.00 97.56 89 THR A C 1
ATOM 672 O O . THR A 1 89 ? 19.728 -7.216 -20.729 1.00 97.56 89 THR A O 1
ATOM 675 N N . GLU A 1 90 ? 18.100 -5.758 -20.225 1.00 97.50 90 GLU A N 1
ATOM 676 C CA . GLU A 1 90 ? 18.916 -4.825 -19.434 1.00 97.50 90 GLU A CA 1
ATOM 677 C C . GLU A 1 90 ? 18.453 -4.727 -17.976 1.00 97.50 90 GLU A C 1
ATOM 679 O O . GLU A 1 90 ? 19.043 -3.991 -17.188 1.00 97.50 90 GLU A O 1
ATOM 684 N N . THR A 1 91 ? 17.374 -5.427 -17.611 1.00 97.44 91 THR A N 1
ATOM 685 C CA . THR A 1 91 ? 16.877 -5.455 -16.233 1.00 97.44 91 THR A CA 1
ATOM 686 C C . THR A 1 91 ? 17.906 -6.143 -15.354 1.00 97.44 91 THR A C 1
ATOM 688 O O . THR A 1 91 ? 18.199 -7.322 -15.546 1.00 97.44 91 THR A O 1
ATOM 691 N N . THR A 1 92 ? 18.462 -5.397 -14.402 1.00 98.00 92 THR A N 1
ATOM 692 C CA . THR A 1 92 ? 19.420 -5.933 -13.434 1.00 98.00 92 THR A CA 1
ATOM 693 C C . THR A 1 92 ? 18.692 -6.675 -12.316 1.00 98.00 92 THR A C 1
ATOM 695 O O . THR A 1 92 ? 17.496 -6.476 -12.086 1.00 98.00 92 THR A O 1
ATOM 698 N N . GLU A 1 93 ? 19.419 -7.521 -11.588 1.00 97.75 93 GLU A N 1
ATOM 699 C CA . GLU A 1 93 ? 18.882 -8.160 -10.382 1.00 97.75 93 GLU A CA 1
ATOM 700 C C . GLU A 1 93 ? 18.472 -7.122 -9.332 1.00 97.75 93 GLU A C 1
ATOM 702 O O . GLU A 1 93 ? 17.418 -7.263 -8.730 1.00 97.75 93 GLU A O 1
ATOM 707 N N . ASP A 1 94 ? 19.230 -6.032 -9.184 1.00 97.19 94 ASP A N 1
ATOM 708 C CA . ASP A 1 94 ? 18.892 -4.948 -8.255 1.00 97.19 94 ASP A CA 1
ATOM 709 C C . ASP A 1 94 ? 17.595 -4.218 -8.653 1.00 97.19 94 ASP A C 1
ATOM 711 O O . ASP A 1 94 ? 16.722 -4.009 -7.809 1.00 97.19 94 ASP A O 1
ATOM 715 N N . ASP A 1 95 ? 17.402 -3.913 -9.945 1.00 94.56 95 ASP A N 1
ATOM 716 C CA . ASP A 1 95 ? 16.138 -3.357 -10.454 1.00 94.56 95 ASP A CA 1
ATOM 717 C C . ASP A 1 95 ? 14.965 -4.305 -10.110 1.00 94.56 95 ASP A C 1
ATOM 719 O O . ASP A 1 95 ? 13.893 -3.876 -9.661 1.00 94.56 95 ASP A O 1
ATOM 723 N N . PHE A 1 96 ? 15.164 -5.614 -10.294 1.00 95.81 96 PHE A N 1
ATOM 724 C CA . PHE A 1 96 ? 14.157 -6.638 -10.013 1.00 95.81 96 PHE A CA 1
ATOM 725 C C . PHE A 1 96 ? 13.868 -6.781 -8.511 1.00 95.81 96 PHE A C 1
ATOM 727 O O . PHE A 1 96 ? 12.699 -6.837 -8.114 1.00 95.81 96 PHE A O 1
ATOM 734 N N . ASP A 1 97 ? 14.904 -6.784 -7.675 1.00 96.12 97 ASP A N 1
ATOM 735 C CA . ASP A 1 97 ? 14.819 -6.888 -6.220 1.00 96.12 97 ASP A CA 1
ATOM 736 C C . ASP A 1 97 ? 14.115 -5.674 -5.614 1.00 96.12 97 ASP A C 1
ATOM 738 O O . ASP A 1 97 ? 13.253 -5.805 -4.739 1.00 96.12 97 ASP A O 1
ATOM 742 N N . GLN A 1 98 ? 14.400 -4.473 -6.108 1.00 93.50 98 GLN A N 1
ATOM 743 C CA . GLN A 1 98 ? 13.667 -3.280 -5.698 1.00 93.50 98 GLN A CA 1
ATOM 744 C C . GLN A 1 98 ? 12.174 -3.397 -6.047 1.00 93.50 98 GLN A C 1
ATOM 746 O O . GLN A 1 98 ? 11.310 -3.101 -5.211 1.00 93.50 98 GLN A O 1
ATOM 751 N N . LEU A 1 99 ? 11.850 -3.874 -7.255 1.00 93.12 99 LEU A N 1
ATOM 752 C CA . LEU A 1 99 ? 10.467 -4.068 -7.693 1.00 93.12 99 LEU A CA 1
ATOM 753 C C . LEU A 1 99 ? 9.737 -5.127 -6.863 1.00 93.12 99 LEU A C 1
ATOM 755 O O . LEU A 1 99 ? 8.643 -4.840 -6.379 1.00 93.12 99 LEU A O 1
ATOM 759 N N . ILE A 1 100 ? 10.302 -6.321 -6.668 1.00 94.94 100 ILE A N 1
ATOM 760 C CA . ILE A 1 100 ? 9.657 -7.397 -5.893 1.00 94.94 100 ILE A CA 1
ATOM 761 C C . ILE A 1 100 ? 9.473 -6.977 -4.427 1.00 94.94 100 ILE A C 1
ATOM 763 O O . ILE A 1 100 ? 8.412 -7.233 -3.847 1.00 94.94 100 ILE A O 1
ATOM 767 N N . ASN A 1 101 ? 10.457 -6.283 -3.840 1.00 94.31 101 ASN A N 1
ATOM 768 C CA . ASN A 1 101 ? 10.410 -5.845 -2.449 1.00 94.31 101 ASN A CA 1
ATOM 769 C C . ASN A 1 101 ? 9.296 -4.814 -2.224 1.00 94.31 101 ASN A C 1
ATOM 771 O O . ASN A 1 101 ? 8.477 -5.005 -1.326 1.00 94.31 101 ASN A O 1
ATOM 775 N N . PHE A 1 102 ? 9.196 -3.778 -3.065 1.00 89.31 102 PHE A N 1
ATOM 776 C CA . PHE A 1 102 ? 8.138 -2.764 -2.946 1.00 89.31 102 PHE A CA 1
ATOM 777 C C . PHE A 1 102 ? 6.768 -3.258 -3.426 1.00 89.31 102 PHE A C 1
ATOM 779 O O . PHE A 1 102 ? 5.770 -3.095 -2.728 1.00 89.31 102 PHE A O 1
ATOM 786 N N . GLN A 1 103 ? 6.696 -3.819 -4.636 1.00 89.19 103 GLN A N 1
ATOM 787 C CA . GLN A 1 103 ? 5.430 -4.049 -5.341 1.00 89.19 103 GLN A CA 1
ATOM 788 C C . GLN A 1 103 ? 4.716 -5.330 -4.919 1.00 89.19 103 GLN A C 1
ATOM 790 O O . GLN A 1 103 ? 3.545 -5.481 -5.254 1.00 89.19 103 GLN A O 1
ATOM 795 N N . PHE A 1 104 ? 5.391 -6.260 -4.237 1.00 94.25 104 PHE A N 1
ATOM 796 C CA . PHE A 1 104 ? 4.786 -7.533 -3.846 1.00 94.25 104 PHE A CA 1
ATOM 797 C C . PHE A 1 104 ? 5.084 -7.922 -2.400 1.00 94.25 104 PHE A C 1
ATOM 799 O O . PHE A 1 104 ? 4.161 -7.990 -1.589 1.00 94.25 104 PHE A O 1
ATOM 806 N N . LYS A 1 105 ? 6.356 -8.151 -2.057 1.00 96.31 105 LYS A N 1
ATOM 807 C CA . LYS A 1 105 ? 6.764 -8.644 -0.733 1.00 96.31 105 LYS A CA 1
ATOM 808 C C . LYS A 1 105 ? 6.301 -7.708 0.384 1.00 96.31 105 LYS A C 1
ATOM 810 O O . LYS A 1 105 ? 5.718 -8.171 1.362 1.00 96.31 105 LYS A O 1
ATOM 815 N N . GLY A 1 106 ? 6.515 -6.404 0.214 1.00 94.88 106 GLY A N 1
ATOM 816 C CA . GLY A 1 106 ? 6.057 -5.372 1.138 1.00 94.88 106 GLY A CA 1
ATOM 817 C C . GLY A 1 106 ? 4.553 -5.437 1.371 1.00 94.88 106 GLY A C 1
ATOM 818 O O . GLY A 1 106 ? 4.113 -5.582 2.505 1.00 94.88 106 GLY A O 1
ATOM 819 N N . ILE A 1 107 ? 3.766 -5.438 0.292 1.00 94.75 107 ILE A N 1
ATOM 820 C CA . ILE A 1 107 ? 2.298 -5.521 0.345 1.00 94.75 107 ILE A CA 1
ATOM 821 C C . ILE A 1 107 ? 1.831 -6.789 1.065 1.00 94.75 107 ILE A C 1
ATOM 823 O O . ILE A 1 107 ? 0.951 -6.723 1.926 1.00 94.75 107 ILE A O 1
ATOM 827 N N . PHE A 1 108 ? 2.425 -7.938 0.735 1.00 97.44 108 PHE A N 1
ATOM 828 C CA . PHE A 1 108 ? 2.072 -9.223 1.329 1.00 97.44 108 PHE A CA 1
ATOM 829 C C . PHE A 1 108 ? 2.267 -9.203 2.849 1.00 97.44 108 PHE A C 1
ATOM 831 O O . PHE A 1 108 ? 1.322 -9.437 3.608 1.00 97.44 108 PHE A O 1
ATOM 838 N N . PHE A 1 109 ? 3.482 -8.886 3.302 1.00 98.06 109 PHE A N 1
ATOM 839 C CA . PHE A 1 109 ? 3.820 -8.960 4.720 1.00 98.06 109 PHE A CA 1
ATOM 840 C C . PHE A 1 109 ? 3.232 -7.802 5.525 1.00 98.06 109 PHE A C 1
ATOM 842 O O . PHE A 1 109 ? 2.803 -8.025 6.653 1.00 98.06 109 PHE A O 1
ATOM 849 N N . LEU A 1 110 ? 3.127 -6.597 4.962 1.00 97.56 110 LEU A N 1
ATOM 850 C CA . LEU A 1 110 ? 2.467 -5.480 5.638 1.00 97.56 110 LEU A CA 1
ATOM 851 C C . LEU A 1 110 ? 0.992 -5.802 5.883 1.00 97.56 110 LEU A C 1
ATOM 853 O O . LEU A 1 110 ? 0.509 -5.667 7.006 1.00 97.56 110 LEU A O 1
ATOM 857 N N . THR A 1 111 ? 0.296 -6.315 4.862 1.00 98.00 111 THR A N 1
ATOM 858 C CA . THR A 1 111 ? -1.100 -6.748 5.006 1.00 98.00 111 THR A CA 1
ATOM 859 C C . THR A 1 111 ? -1.218 -7.831 6.073 1.00 98.00 111 THR A C 1
ATOM 861 O O . THR A 1 111 ? -2.084 -7.727 6.936 1.00 98.00 111 THR A O 1
ATOM 864 N N . GLN A 1 112 ? -0.325 -8.827 6.080 1.00 97.75 112 GLN A N 1
ATOM 865 C CA . GLN A 1 112 ? -0.319 -9.881 7.098 1.00 97.75 112 GLN A CA 1
ATOM 866 C C . GLN A 1 112 ? -0.167 -9.320 8.522 1.00 97.75 112 GLN A C 1
ATOM 868 O O . GLN A 1 112 ? -0.886 -9.747 9.426 1.00 97.75 112 GLN A O 1
ATOM 873 N N . LYS A 1 113 ? 0.735 -8.351 8.728 1.00 98.25 113 LYS A N 1
ATOM 874 C CA . LYS A 1 113 ? 0.983 -7.732 10.040 1.00 98.25 113 LYS A CA 1
ATOM 875 C C . LYS A 1 113 ? -0.155 -6.827 10.505 1.00 98.25 113 LYS A C 1
ATOM 877 O O . LYS A 1 113 ? -0.443 -6.787 11.698 1.00 98.25 113 LYS A O 1
ATOM 882 N N . LEU A 1 114 ? -0.824 -6.136 9.585 1.00 98.44 114 LEU A N 1
ATOM 883 C CA . LEU A 1 114 ? -1.949 -5.250 9.900 1.00 98.44 114 LEU A CA 1
ATOM 884 C C . LEU A 1 114 ? -3.298 -5.979 9.977 1.00 98.44 114 LEU A C 1
ATOM 886 O O . LEU A 1 114 ? -4.245 -5.452 10.557 1.00 98.44 114 LEU A O 1
ATOM 890 N N . LEU A 1 115 ? -3.400 -7.198 9.444 1.00 98.31 115 LEU A N 1
ATOM 891 C CA . LEU A 1 115 ? -4.638 -7.978 9.403 1.00 98.31 115 LEU A CA 1
ATOM 892 C C . LEU A 1 115 ? -5.330 -8.171 10.773 1.00 98.31 115 LEU A C 1
ATOM 894 O O . LEU A 1 115 ? -6.564 -8.141 10.796 1.00 98.31 115 LEU A O 1
ATOM 898 N N . PRO A 1 116 ? -4.623 -8.334 11.913 1.00 98.38 116 PRO A N 1
ATOM 899 C CA . PRO A 1 116 ? -5.259 -8.386 13.235 1.00 98.38 116 PRO A CA 1
ATOM 900 C C . PRO A 1 116 ? -5.923 -7.068 13.669 1.00 98.38 116 PRO A C 1
ATOM 902 O O . PRO A 1 116 ? -6.800 -7.075 14.532 1.00 98.38 116 PRO A O 1
ATOM 905 N N . LEU A 1 117 ? -5.501 -5.938 13.094 1.00 98.25 117 LEU A N 1
ATOM 906 C CA . LEU A 1 117 ? -6.052 -4.604 13.352 1.00 98.25 117 LEU A CA 1
ATOM 907 C C . LEU A 1 117 ? -7.162 -4.234 12.354 1.00 98.25 117 LEU A C 1
ATOM 909 O O . LEU A 1 117 ? -7.954 -3.336 12.625 1.00 98.25 117 LEU A O 1
ATOM 913 N N . LEU A 1 118 ? -7.252 -4.922 11.215 1.00 98.12 118 LEU A N 1
ATOM 914 C CA . LEU A 1 118 ? -8.357 -4.760 10.273 1.00 98.12 118 LEU A CA 1
ATOM 915 C C . LEU A 1 118 ? -9.624 -5.398 10.850 1.00 98.12 118 LEU A C 1
ATOM 917 O O . LEU A 1 118 ? -9.614 -6.562 11.257 1.00 98.12 118 LEU A O 1
ATOM 921 N N . LYS A 1 119 ? -10.718 -4.642 10.873 1.00 97.38 119 LYS A N 1
ATOM 922 C CA . LYS A 1 119 ? -12.028 -5.091 11.350 1.00 97.38 119 LYS A CA 1
ATOM 923 C C . LYS A 1 119 ? -12.616 -6.186 10.451 1.00 97.38 119 LYS A C 1
ATOM 925 O O . LYS A 1 119 ? -12.442 -6.169 9.230 1.00 97.38 119 LYS A O 1
ATOM 930 N N . ASP A 1 120 ? -13.374 -7.106 11.044 1.00 98.31 120 ASP A N 1
ATOM 931 C CA . ASP A 1 120 ? -14.237 -8.012 10.280 1.00 98.31 120 ASP A CA 1
ATOM 932 C C . ASP A 1 120 ? -15.276 -7.198 9.494 1.00 98.31 120 ASP A C 1
ATOM 934 O O . ASP A 1 120 ? -15.804 -6.194 9.976 1.00 98.31 120 ASP A O 1
ATOM 938 N N . GLY A 1 121 ? -15.542 -7.585 8.249 1.00 96.69 121 GLY A N 1
ATOM 939 C CA . GLY A 1 121 ? -16.298 -6.737 7.327 1.00 96.69 121 GLY A CA 1
ATOM 940 C C . GLY A 1 121 ? -15.472 -5.619 6.676 1.00 96.69 121 GLY A C 1
ATOM 941 O O . GLY A 1 121 ? -16.042 -4.817 5.938 1.00 96.69 121 GLY A O 1
ATOM 942 N N . GLY A 1 122 ? -14.158 -5.550 6.917 1.00 96.12 122 GLY A N 1
ATOM 943 C CA . GLY A 1 122 ? -13.260 -4.544 6.348 1.00 96.12 122 GLY A CA 1
ATOM 944 C C . GLY A 1 122 ? -12.993 -4.702 4.846 1.00 96.12 122 GLY A C 1
ATOM 945 O O . GLY A 1 122 ? -13.506 -5.611 4.177 1.00 96.12 122 GLY A O 1
ATOM 946 N N . ARG A 1 123 ? -12.197 -3.793 4.275 1.00 97.06 123 ARG A N 1
ATOM 947 C CA . ARG A 1 123 ? -11.857 -3.790 2.842 1.00 97.06 123 ARG A CA 1
ATOM 948 C C . ARG A 1 123 ? -10.364 -3.591 2.615 1.00 97.06 123 ARG A C 1
ATOM 950 O O . ARG A 1 123 ? -9.762 -2.692 3.188 1.00 97.06 123 ARG A O 1
ATOM 957 N N . ILE A 1 124 ? -9.801 -4.387 1.715 1.00 97.88 124 ILE A N 1
ATOM 958 C CA . ILE A 1 124 ? -8.433 -4.239 1.216 1.00 97.88 124 ILE A CA 1
ATOM 959 C C . ILE A 1 124 ? -8.505 -3.797 -0.245 1.00 97.88 124 ILE A C 1
ATOM 961 O O . ILE A 1 124 ? -9.223 -4.398 -1.050 1.00 97.88 124 ILE A O 1
ATOM 965 N N . VAL A 1 125 ? -7.760 -2.754 -0.595 1.00 96.50 125 VAL A N 1
ATOM 966 C CA . VAL A 1 125 ? -7.591 -2.293 -1.974 1.00 96.50 125 VAL A CA 1
ATOM 967 C C . VAL A 1 125 ? -6.114 -2.328 -2.324 1.00 96.50 125 VAL A C 1
ATOM 969 O O . VAL A 1 125 ? -5.316 -1.620 -1.720 1.00 96.50 125 VAL A O 1
ATOM 972 N N . ASN A 1 126 ? -5.753 -3.121 -3.327 1.00 95.50 126 ASN A N 1
ATOM 973 C CA . ASN A 1 126 ? -4.388 -3.184 -3.838 1.00 95.50 126 ASN A CA 1
ATOM 974 C C . ASN A 1 126 ? -4.284 -2.441 -5.172 1.00 95.50 126 ASN A C 1
ATOM 976 O O . ASN A 1 126 ? -5.181 -2.529 -6.019 1.00 95.50 126 ASN A O 1
ATOM 980 N N . LEU A 1 127 ? -3.180 -1.726 -5.382 1.00 90.50 127 LEU A N 1
ATOM 981 C CA . LEU A 1 127 ? -2.930 -1.017 -6.634 1.00 90.50 127 LEU A CA 1
ATOM 982 C C . LEU A 1 127 ? -2.143 -1.899 -7.614 1.00 90.50 127 LEU A C 1
ATOM 984 O O . LEU A 1 127 ? -0.969 -2.213 -7.402 1.00 90.50 127 LEU A O 1
ATOM 988 N N . SER A 1 128 ? -2.793 -2.258 -8.721 1.00 92.00 128 SER A N 1
ATOM 989 C CA . SER A 1 128 ? -2.190 -2.867 -9.913 1.00 92.00 128 SER A CA 1
ATOM 990 C C . SER A 1 128 ? -1.821 -1.774 -10.935 1.00 92.00 128 SER A C 1
ATOM 992 O O . SER A 1 128 ? -1.577 -0.619 -10.583 1.00 92.00 128 SER A O 1
ATOM 994 N N . SER A 1 129 ? -1.747 -2.131 -12.211 1.00 87.25 129 SER A N 1
ATOM 995 C CA . SER A 1 129 ? -1.528 -1.251 -13.350 1.00 87.25 129 SER A CA 1
ATOM 996 C C . SER A 1 129 ? -2.225 -1.832 -14.574 1.00 87.25 129 SER A C 1
ATOM 998 O O . SER A 1 129 ? -2.337 -3.048 -14.715 1.00 87.25 129 SER A O 1
ATOM 1000 N N . GLY A 1 130 ? -2.629 -0.975 -15.509 1.00 83.25 130 GLY A N 1
ATOM 1001 C CA . GLY A 1 130 ? -3.058 -1.399 -16.838 1.00 83.25 130 GLY A CA 1
ATOM 1002 C C . GLY A 1 130 ? -2.007 -2.252 -17.559 1.00 83.25 130 GLY A C 1
ATOM 1003 O O . GLY A 1 130 ? -2.384 -3.120 -18.342 1.00 83.25 130 GLY A O 1
ATOM 1004 N N . TYR A 1 131 ? -0.719 -2.107 -17.222 1.00 85.19 131 TYR A N 1
ATOM 1005 C CA . TYR A 1 131 ? 0.346 -2.955 -17.765 1.00 85.19 131 TYR A CA 1
ATOM 1006 C C . TYR A 1 131 ? 0.240 -4.439 -17.368 1.00 85.19 131 TYR A C 1
ATOM 1008 O O . TYR A 1 131 ? 0.894 -5.276 -17.978 1.00 85.19 131 TYR A O 1
ATOM 1016 N N . ALA A 1 132 ? -0.614 -4.801 -16.404 1.00 88.50 132 ALA A N 1
ATOM 1017 C CA . ALA A 1 132 ? -0.971 -6.200 -16.154 1.00 88.50 132 ALA A CA 1
ATOM 1018 C C . ALA A 1 132 ? -1.928 -6.780 -17.222 1.00 88.50 132 ALA A C 1
ATOM 1020 O O . ALA A 1 132 ? -2.189 -7.980 -17.233 1.00 88.50 132 ALA A O 1
ATOM 1021 N N . ARG A 1 133 ? -2.479 -5.936 -18.107 1.00 86.12 133 ARG A N 1
ATOM 1022 C CA . ARG A 1 133 ? -3.508 -6.292 -19.103 1.00 86.12 133 ARG A CA 1
ATOM 1023 C C . ARG A 1 133 ? -3.113 -5.971 -20.540 1.00 86.12 133 ARG A C 1
ATOM 1025 O O . ARG A 1 133 ? -3.635 -6.590 -21.459 1.00 86.12 133 ARG A O 1
ATOM 1032 N N . PHE A 1 134 ? -2.218 -5.010 -20.740 1.00 83.88 134 PHE A N 1
ATOM 1033 C CA . PHE A 1 134 ? -1.617 -4.710 -22.035 1.00 83.88 134 PHE A CA 1
ATOM 1034 C C . PHE A 1 134 ? -0.107 -4.539 -21.883 1.00 83.88 134 PHE A C 1
ATOM 1036 O O . PHE A 1 134 ? 0.388 -4.193 -20.815 1.00 83.88 134 PHE A O 1
ATOM 1043 N N . THR A 1 135 ? 0.635 -4.776 -22.957 1.00 85.88 135 THR A N 1
ATOM 1044 C CA . THR A 1 135 ? 2.098 -4.845 -22.911 1.00 85.88 135 THR A CA 1
ATOM 1045 C C . THR A 1 135 ? 2.745 -3.603 -23.503 1.00 85.88 135 THR A C 1
ATOM 1047 O O . THR A 1 135 ? 2.337 -3.133 -24.564 1.00 85.88 135 THR A O 1
ATOM 1050 N N . LEU A 1 136 ? 3.806 -3.123 -22.856 1.00 83.88 136 LEU A N 1
ATOM 1051 C CA . LEU A 1 136 ? 4.667 -2.060 -23.363 1.00 83.88 136 LEU A CA 1
ATOM 1052 C C . LEU A 1 136 ? 6.141 -2.439 -23.125 1.00 83.88 136 LEU A C 1
ATOM 1054 O O . LEU A 1 136 ? 6.481 -2.813 -21.996 1.00 83.88 136 LEU A O 1
ATOM 1058 N N . PRO A 1 137 ? 7.024 -2.364 -24.141 1.00 88.62 137 PRO A N 1
ATOM 1059 C CA . PRO A 1 137 ? 8.442 -2.647 -23.954 1.00 88.62 137 PRO A CA 1
ATOM 1060 C C . PRO A 1 137 ? 9.076 -1.800 -22.843 1.00 88.62 137 PRO A C 1
ATOM 1062 O O . PRO A 1 137 ? 8.780 -0.615 -22.680 1.00 88.62 137 PRO A O 1
ATOM 1065 N N . GLY A 1 138 ? 9.952 -2.435 -22.066 1.00 88.69 138 GLY A N 1
ATOM 1066 C CA . GLY A 1 138 ? 10.622 -1.825 -20.916 1.00 88.69 138 GLY A CA 1
ATOM 1067 C C . GLY A 1 138 ? 9.850 -1.883 -19.591 1.00 88.69 138 GLY A C 1
ATOM 1068 O O . GLY A 1 138 ? 10.347 -1.404 -18.579 1.00 88.69 138 GLY A O 1
ATOM 1069 N N . TYR A 1 139 ? 8.654 -2.478 -19.560 1.00 91.25 139 TYR A N 1
ATOM 1070 C CA . TYR A 1 139 ? 7.875 -2.661 -18.324 1.00 91.25 139 TYR A CA 1
ATOM 1071 C C . TYR A 1 139 ? 7.709 -4.125 -17.913 1.00 91.25 139 TYR A C 1
ATOM 1073 O O . TYR A 1 139 ? 6.895 -4.415 -17.047 1.00 91.25 139 TYR A O 1
ATOM 1081 N N . SER A 1 140 ? 8.456 -5.060 -18.500 1.00 94.00 140 SER A N 1
ATOM 1082 C CA . SER A 1 140 ? 8.294 -6.504 -18.271 1.00 94.00 140 SER A CA 1
ATOM 1083 C C . SER A 1 140 ? 8.396 -6.888 -16.788 1.00 94.00 140 SER A C 1
ATOM 1085 O O . SER A 1 140 ? 7.476 -7.515 -16.258 1.00 94.00 140 SER A O 1
ATOM 1087 N N . ALA A 1 141 ? 9.450 -6.453 -16.091 1.00 94.56 141 ALA A N 1
ATOM 1088 C CA . ALA A 1 141 ? 9.623 -6.708 -14.658 1.00 94.56 141 ALA A CA 1
ATOM 1089 C C . ALA A 1 141 ? 8.529 -6.032 -13.812 1.00 94.56 141 ALA A C 1
ATOM 1091 O O . ALA A 1 141 ? 7.861 -6.689 -13.016 1.00 94.56 141 ALA A O 1
ATOM 1092 N N . TYR A 1 142 ? 8.273 -4.740 -14.038 1.00 92.62 142 TYR A N 1
ATOM 1093 C CA . TYR A 1 142 ? 7.231 -3.989 -13.330 1.00 92.62 142 TYR A CA 1
ATOM 1094 C C . TYR A 1 142 ? 5.828 -4.602 -13.510 1.00 92.62 142 TYR A C 1
ATOM 1096 O O . TYR A 1 142 ? 5.105 -4.826 -12.536 1.00 92.62 142 TYR A O 1
ATOM 1104 N N . ALA A 1 143 ? 5.442 -4.885 -14.755 1.00 92.19 143 ALA A N 1
ATOM 1105 C CA . ALA A 1 143 ? 4.144 -5.436 -15.123 1.00 92.19 143 ALA A CA 1
ATOM 1106 C C . ALA A 1 143 ? 3.937 -6.830 -14.527 1.00 92.19 143 ALA A C 1
ATOM 1108 O O . ALA A 1 143 ? 2.845 -7.121 -14.037 1.00 92.19 143 ALA A O 1
ATOM 1109 N N . SER A 1 144 ? 4.993 -7.651 -14.487 1.00 94.81 144 SER A N 1
ATOM 1110 C CA . SER A 1 144 ? 4.960 -8.963 -13.832 1.00 94.81 144 SER A CA 1
ATOM 1111 C C . SER A 1 144 ? 4.598 -8.834 -12.350 1.00 94.81 144 SER A C 1
ATOM 1113 O O . SER A 1 144 ? 3.707 -9.540 -11.881 1.00 94.81 144 SER A O 1
ATOM 1115 N N . MET A 1 145 ? 5.181 -7.867 -11.627 1.00 93.69 145 MET A N 1
ATOM 1116 C CA . MET A 1 145 ? 4.830 -7.627 -10.218 1.00 93.69 145 MET A CA 1
ATOM 1117 C C . MET A 1 145 ? 3.380 -7.180 -10.039 1.00 93.69 145 MET A C 1
ATOM 1119 O O . MET A 1 145 ? 2.701 -7.618 -9.108 1.00 93.69 145 MET A O 1
ATOM 1123 N N . LYS A 1 146 ? 2.870 -6.338 -10.945 1.00 92.38 146 LYS A N 1
ATOM 1124 C CA . LYS A 1 146 ? 1.458 -5.939 -10.909 1.00 92.38 146 LYS A CA 1
ATOM 1125 C C . LYS A 1 146 ? 0.525 -7.115 -11.210 1.00 92.38 146 LYS A C 1
ATOM 1127 O O . LYS A 1 146 ? -0.486 -7.252 -10.526 1.00 92.38 146 LYS A O 1
ATOM 1132 N N . GLY A 1 147 ? 0.908 -8.021 -12.111 1.00 94.69 147 GLY A N 1
ATOM 1133 C CA . GLY A 1 147 ? 0.220 -9.298 -12.325 1.00 94.69 147 GLY A CA 1
ATOM 1134 C C . GLY A 1 147 ? 0.159 -10.160 -11.059 1.00 94.69 147 GLY A C 1
ATOM 1135 O O . GLY A 1 147 ? -0.912 -10.659 -10.702 1.00 94.69 147 GLY A O 1
ATOM 1136 N N . THR A 1 148 ? 1.267 -10.265 -10.318 1.00 95.81 148 THR A N 1
ATOM 1137 C CA . THR A 1 148 ? 1.308 -10.981 -9.031 1.00 95.81 148 THR A CA 1
ATOM 1138 C C . THR A 1 148 ? 0.323 -10.392 -8.021 1.00 95.81 148 THR A C 1
ATOM 1140 O O . THR A 1 148 ? -0.385 -11.141 -7.347 1.00 95.81 148 THR A O 1
ATOM 1143 N N . ILE A 1 149 ? 0.201 -9.064 -7.945 1.00 95.31 149 ILE A N 1
ATOM 1144 C CA . ILE A 1 149 ? -0.769 -8.406 -7.057 1.00 95.31 149 ILE A CA 1
ATOM 1145 C C . ILE A 1 149 ? -2.218 -8.716 -7.436 1.00 95.31 149 ILE A C 1
ATOM 1147 O O . ILE A 1 149 ? -3.055 -8.899 -6.546 1.00 95.31 149 ILE A O 1
ATOM 1151 N N . GLU A 1 150 ? -2.539 -8.842 -8.724 1.00 96.69 150 GLU A N 1
ATOM 1152 C CA . GLU A 1 150 ? -3.885 -9.255 -9.139 1.00 96.69 150 GLU A CA 1
ATOM 1153 C C . GLU A 1 150 ? -4.207 -10.683 -8.689 1.00 96.69 150 GLU A C 1
ATOM 1155 O O . GLU A 1 150 ? -5.327 -10.947 -8.241 1.00 96.69 150 GLU A O 1
ATOM 1160 N N . VAL A 1 151 ? -3.233 -11.597 -8.769 1.00 98.19 151 VAL A N 1
ATOM 1161 C CA . VAL A 1 151 ? -3.374 -12.968 -8.253 1.00 98.19 151 VAL A CA 1
ATOM 1162 C C . VAL A 1 151 ? -3.541 -12.945 -6.735 1.00 98.19 151 VAL A C 1
ATOM 1164 O O . VAL A 1 151 ? -4.546 -13.453 -6.239 1.00 98.19 151 VAL A O 1
ATOM 1167 N N . LEU A 1 152 ? -2.624 -12.297 -6.009 1.00 98.06 152 LEU A N 1
ATOM 1168 C CA . LEU A 1 152 ? -2.653 -12.196 -4.547 1.00 98.06 152 LEU A CA 1
ATOM 1169 C C . LEU A 1 152 ? -4.004 -11.684 -4.042 1.00 98.06 152 LEU A C 1
ATOM 1171 O O . LEU A 1 152 ? -4.572 -12.236 -3.105 1.00 98.06 152 LEU A O 1
ATOM 1175 N N . THR A 1 153 ? -4.550 -10.658 -4.693 1.00 98.25 153 THR A N 1
ATOM 1176 C CA . THR A 1 153 ? -5.823 -10.049 -4.292 1.00 98.25 153 THR A CA 1
ATOM 1177 C C . THR A 1 153 ? -6.988 -11.043 -4.361 1.00 98.25 153 THR A C 1
ATOM 1179 O O . THR A 1 153 ? -7.839 -11.045 -3.471 1.00 98.25 153 THR A O 1
ATOM 1182 N N . ARG A 1 154 ? -7.024 -11.929 -5.368 1.00 98.44 154 ARG A N 1
ATOM 1183 C CA . ARG A 1 154 ? -8.058 -12.978 -5.466 1.00 98.44 154 ARG A CA 1
ATOM 1184 C C . ARG A 1 154 ? -7.931 -14.011 -4.347 1.00 98.44 154 ARG A C 1
ATOM 1186 O O . ARG A 1 154 ? -8.949 -14.423 -3.793 1.00 98.44 154 ARG A O 1
ATOM 1193 N N . TYR A 1 155 ? -6.702 -14.390 -3.994 1.00 98.62 155 TYR A N 1
ATOM 1194 C CA . TYR A 1 155 ? -6.444 -15.295 -2.871 1.00 98.62 155 TYR A CA 1
ATOM 1195 C C . TYR A 1 155 ? -6.838 -14.652 -1.540 1.00 98.62 155 TYR A C 1
ATOM 1197 O O . TYR A 1 155 ? -7.611 -15.246 -0.795 1.00 98.62 155 TYR A O 1
ATOM 1205 N N . MET A 1 156 ? -6.446 -13.397 -1.295 1.00 98.56 156 MET A N 1
ATOM 1206 C CA . MET A 1 156 ? -6.873 -12.640 -0.112 1.00 98.56 156 MET A CA 1
ATOM 1207 C C . MET A 1 156 ? -8.400 -12.582 0.010 1.00 98.56 156 MET A C 1
ATOM 1209 O O . MET A 1 156 ? -8.934 -12.832 1.086 1.00 98.56 156 MET A O 1
ATOM 1213 N N . ALA A 1 157 ? -9.123 -12.308 -1.082 1.00 98.00 157 ALA A N 1
ATOM 1214 C CA . ALA A 1 157 ? -10.586 -12.278 -1.059 1.00 98.00 157 ALA A CA 1
ATOM 1215 C C . ALA A 1 157 ? -11.193 -13.637 -0.666 1.00 98.00 157 ALA A C 1
ATOM 1217 O O . ALA A 1 157 ? -12.194 -13.686 0.050 1.00 98.00 157 ALA A O 1
ATOM 1218 N N . LYS A 1 158 ? -10.593 -14.745 -1.117 1.00 98.44 158 LYS A N 1
ATOM 1219 C CA . LYS A 1 158 ? -11.083 -16.092 -0.811 1.00 98.44 158 LYS A CA 1
ATOM 1220 C C . LYS A 1 158 ? -10.727 -16.532 0.609 1.00 98.44 158 LYS A C 1
ATOM 1222 O O . LYS A 1 158 ? -11.586 -17.070 1.302 1.00 98.44 158 LYS A O 1
ATOM 1227 N N . GLU A 1 159 ? -9.495 -16.291 1.041 1.00 98.50 159 GLU A N 1
ATOM 1228 C CA . GLU A 1 159 ? -8.976 -16.721 2.344 1.00 98.50 159 GLU A CA 1
ATOM 1229 C C . GLU A 1 159 ? -9.533 -15.877 3.498 1.00 98.50 159 GLU A C 1
ATOM 1231 O O . GLU A 1 159 ? -9.869 -16.405 4.560 1.00 98.50 159 GLU A O 1
ATOM 1236 N N . LEU A 1 160 ? -9.721 -14.572 3.285 1.00 98.50 160 LEU A N 1
ATOM 1237 C CA . LEU A 1 160 ? -10.239 -13.652 4.303 1.00 98.50 160 LEU A CA 1
ATOM 1238 C C . LEU A 1 160 ? -11.771 -13.545 4.304 1.00 98.50 160 LEU A C 1
ATOM 1240 O O . L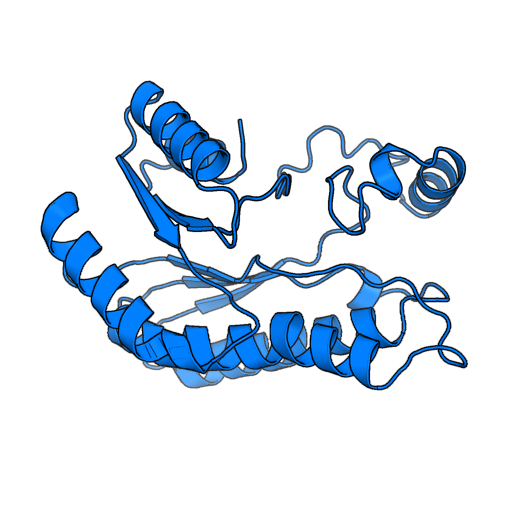EU A 1 160 ? -12.345 -12.868 5.160 1.00 98.50 160 LEU A O 1
ATOM 1244 N N . GLY A 1 161 ? -12.451 -14.250 3.394 1.00 97.81 161 GLY A N 1
ATOM 1245 C CA . GLY A 1 161 ? -13.910 -14.230 3.277 1.00 97.81 161 GLY A CA 1
ATOM 1246 C C . GLY A 1 161 ? -14.636 -14.689 4.546 1.00 97.81 161 GLY A C 1
ATOM 1247 O O . GLY A 1 161 ? -15.704 -14.169 4.855 1.00 97.81 161 GLY A O 1
ATOM 1248 N N . HIS A 1 162 ? -14.037 -15.586 5.340 1.00 98.00 162 HIS A N 1
ATOM 1249 C CA . HIS A 1 162 ? -14.606 -16.012 6.627 1.00 98.00 162 HIS A CA 1
ATOM 1250 C C . HIS A 1 162 ? -14.732 -14.855 7.637 1.00 98.00 162 HIS A C 1
ATOM 1252 O O . HIS A 1 162 ? -15.648 -14.857 8.453 1.00 98.00 162 HIS A O 1
ATOM 1258 N N . ARG A 1 163 ? -13.877 -13.829 7.523 1.00 98.31 163 ARG A N 1
ATOM 1259 C CA . ARG A 1 163 ? -13.932 -12.575 8.298 1.00 98.31 163 ARG A CA 1
ATOM 1260 C C . ARG A 1 163 ? -14.774 -11.488 7.626 1.00 98.31 163 ARG A C 1
ATOM 1262 O O . ARG A 1 163 ? -14.742 -10.334 8.041 1.00 98.31 163 ARG A O 1
ATOM 1269 N N . GLN A 1 164 ? -15.481 -11.814 6.542 1.00 98.25 164 GLN A N 1
ATOM 1270 C CA . GLN A 1 164 ? -16.232 -10.862 5.712 1.00 98.25 164 GLN A CA 1
ATOM 1271 C C . GLN A 1 164 ? -15.365 -9.721 5.138 1.00 98.25 164 GLN A C 1
ATOM 1273 O O . GLN A 1 164 ? -15.873 -8.649 4.796 1.00 98.25 164 GLN A O 1
ATOM 1278 N N . ILE A 1 165 ? -14.050 -9.933 5.022 1.00 98.50 165 ILE A N 1
ATOM 1279 C CA . ILE A 1 165 ? -13.131 -8.954 4.441 1.00 98.50 165 ILE A CA 1
ATOM 1280 C C . ILE A 1 165 ? -13.145 -9.118 2.923 1.00 98.50 165 ILE A C 1
ATOM 1282 O O . ILE A 1 165 ? -12.857 -10.196 2.405 1.00 98.50 165 ILE A O 1
ATOM 1286 N N . ALA A 1 166 ? -13.447 -8.038 2.200 1.00 97.94 166 ALA A N 1
ATOM 1287 C CA . ALA A 1 166 ? -13.344 -8.030 0.742 1.00 97.94 166 ALA A CA 1
ATOM 1288 C C . ALA A 1 166 ? -11.988 -7.464 0.311 1.00 97.94 166 ALA A C 1
ATOM 1290 O O . ALA A 1 166 ? -11.588 -6.401 0.784 1.00 97.94 166 ALA A O 1
ATOM 1291 N N . ALA A 1 167 ? -11.315 -8.129 -0.628 1.00 98.25 167 ALA A N 1
ATOM 1292 C CA . ALA A 1 167 ? -10.091 -7.635 -1.251 1.00 98.25 167 ALA A CA 1
ATOM 1293 C C . ALA A 1 167 ? -10.337 -7.363 -2.739 1.00 98.25 167 ALA A C 1
ATOM 1295 O O . ALA A 1 167 ? -10.874 -8.214 -3.447 1.00 98.25 167 ALA A O 1
ATOM 1296 N N . ASN A 1 168 ? -9.972 -6.172 -3.209 1.00 96.88 168 ASN A N 1
ATOM 1297 C CA . ASN A 1 168 ? -10.157 -5.750 -4.595 1.00 96.88 168 ASN A CA 1
ATOM 1298 C C . ASN A 1 168 ? -8.903 -5.078 -5.141 1.00 96.88 168 ASN A C 1
ATOM 1300 O O . ASN A 1 168 ? -8.061 -4.579 -4.396 1.00 96.88 168 ASN A O 1
ATOM 1304 N N . VAL A 1 169 ? -8.797 -5.063 -6.467 1.00 94.06 169 VAL A N 1
ATOM 1305 C CA . VAL A 1 169 ? -7.682 -4.443 -7.170 1.00 94.06 169 VAL A CA 1
ATOM 1306 C C . VAL A 1 169 ? -8.171 -3.262 -7.990 1.00 94.06 169 VAL A C 1
ATOM 1308 O O . VAL A 1 169 ? -9.218 -3.329 -8.636 1.00 94.06 169 VAL A O 1
ATOM 1311 N N . VAL A 1 170 ? -7.397 -2.183 -7.986 1.00 90.38 170 VAL A N 1
ATOM 1312 C CA . VAL A 1 170 ? -7.567 -1.068 -8.919 1.00 90.38 170 VAL A CA 1
ATOM 1313 C C . VAL A 1 170 ? -6.376 -1.088 -9.866 1.00 90.38 170 VAL A C 1
ATOM 1315 O O . VAL A 1 170 ? -5.237 -1.094 -9.414 1.00 90.38 170 VAL A O 1
ATOM 1318 N N . ALA A 1 171 ? -6.633 -1.116 -11.174 1.00 86.81 171 ALA A N 1
ATOM 1319 C CA . ALA A 1 171 ? -5.608 -1.160 -12.218 1.00 86.81 171 ALA A CA 1
ATOM 1320 C C . ALA A 1 171 ? -5.700 0.105 -13.090 1.00 86.81 171 ALA A C 1
ATOM 1322 O O . ALA A 1 171 ? -6.437 0.117 -14.080 1.00 86.81 171 ALA A O 1
ATOM 1323 N N . PRO A 1 172 ? -5.014 1.199 -12.718 1.00 78.69 172 PRO A N 1
ATOM 1324 C CA . PRO A 1 172 ? -5.088 2.443 -13.469 1.00 78.69 172 PRO A CA 1
ATOM 1325 C C . PRO A 1 172 ? -4.356 2.359 -14.814 1.00 78.69 172 PRO A C 1
ATOM 1327 O O . PRO A 1 172 ? -3.345 1.668 -14.941 1.00 78.69 172 PRO A O 1
ATOM 1330 N N . GLY A 1 173 ? -4.845 3.108 -15.807 1.00 65.88 173 GLY A N 1
ATOM 1331 C CA . GLY A 1 173 ? -4.099 3.399 -17.036 1.00 65.88 173 GLY A CA 1
ATOM 1332 C C . GLY A 1 173 ? -3.025 4.472 -16.815 1.00 65.88 173 GLY A C 1
ATOM 1333 O O . GLY A 1 173 ? -2.638 4.754 -15.685 1.00 65.88 173 GLY A O 1
ATOM 1334 N N . ALA A 1 174 ? -2.563 5.113 -17.887 1.00 60.19 174 ALA A N 1
ATOM 1335 C CA . ALA A 1 174 ? -1.628 6.231 -17.779 1.00 60.19 174 ALA A CA 1
ATOM 1336 C C . ALA A 1 174 ? -2.241 7.404 -16.990 1.00 60.19 174 ALA A C 1
ATOM 1338 O O . ALA A 1 174 ? -3.247 7.983 -17.409 1.00 60.19 174 ALA A O 1
ATOM 1339 N N . ILE A 1 175 ? -1.622 7.768 -15.863 1.00 57.41 175 ILE A N 1
ATOM 1340 C CA . ILE A 1 175 ? -2.007 8.923 -15.041 1.00 57.41 175 ILE A CA 1
ATOM 1341 C C . ILE A 1 175 ? -0.799 9.848 -14.900 1.00 57.41 175 ILE A C 1
ATOM 1343 O O . ILE A 1 175 ? 0.315 9.400 -14.635 1.00 57.41 175 ILE A O 1
ATOM 1347 N N . LYS A 1 176 ? -1.027 11.155 -15.063 1.00 56.47 176 LYS A N 1
ATOM 1348 C CA . LYS A 1 176 ? -0.024 12.205 -14.839 1.00 56.47 176 LYS A CA 1
ATOM 1349 C C . LYS A 1 176 ? 0.244 12.357 -13.335 1.00 56.47 176 LYS A C 1
ATOM 1351 O O . LYS A 1 176 ? -0.412 13.150 -12.667 1.00 56.47 176 LYS A O 1
ATOM 1356 N N . THR A 1 177 ? 1.179 11.574 -12.812 1.00 52.22 177 THR A N 1
ATOM 1357 C CA . THR A 1 177 ? 1.679 11.631 -11.424 1.00 52.22 177 THR A CA 1
ATOM 1358 C C . THR A 1 177 ? 3.207 11.663 -11.452 1.00 52.22 177 THR A C 1
ATOM 1360 O O . THR A 1 177 ? 3.777 11.424 -12.517 1.00 52.22 177 THR A O 1
ATOM 1363 N N . ASP A 1 178 ? 3.874 11.894 -10.317 1.00 54.81 178 ASP A N 1
ATOM 1364 C CA . ASP A 1 178 ? 5.346 11.837 -10.266 1.00 54.81 178 ASP A CA 1
ATOM 1365 C C . ASP A 1 178 ? 5.867 10.383 -10.220 1.00 54.81 178 ASP A C 1
ATOM 1367 O O . ASP A 1 178 ? 7.070 10.133 -10.143 1.00 54.81 178 ASP A O 1
ATOM 1371 N N . PHE A 1 179 ? 4.971 9.393 -10.338 1.00 57.81 179 PHE A N 1
ATOM 1372 C CA . PHE A 1 179 ? 5.329 7.992 -10.536 1.00 57.81 179 PHE A CA 1
ATOM 1373 C C . PHE A 1 179 ? 6.239 7.815 -11.763 1.00 57.81 179 PHE A C 1
ATOM 1375 O O . PHE A 1 179 ? 6.033 8.453 -12.796 1.00 57.81 179 PHE A O 1
ATOM 1382 N N . ALA A 1 180 ? 7.238 6.931 -11.643 1.00 56.75 180 ALA A N 1
ATOM 1383 C CA . ALA A 1 180 ? 8.313 6.776 -12.629 1.00 56.75 180 ALA A CA 1
ATOM 1384 C C . ALA A 1 180 ? 9.012 8.115 -12.963 1.00 56.75 180 ALA A C 1
ATOM 1386 O O . ALA A 1 180 ? 9.267 8.417 -14.127 1.00 56.75 180 ALA A O 1
ATOM 1387 N N . GLY A 1 181 ? 9.254 8.951 -11.945 1.00 57.53 181 GLY A N 1
ATOM 1388 C CA . GLY A 1 181 ? 9.942 10.237 -12.095 1.00 57.53 181 GLY A CA 1
ATOM 1389 C C . GLY A 1 181 ? 9.148 11.288 -12.872 1.00 57.53 181 GLY A C 1
ATOM 1390 O O . GLY A 1 181 ? 9.741 12.190 -13.444 1.00 57.53 181 GLY A O 1
ATOM 1391 N N . GLY A 1 182 ? 7.820 11.164 -12.955 1.00 57.16 182 GLY A N 1
ATOM 1392 C CA . GLY A 1 182 ? 6.992 12.112 -13.701 1.00 57.16 182 GLY A CA 1
ATOM 1393 C C . GLY A 1 182 ? 6.995 11.907 -15.215 1.00 57.16 182 GLY A C 1
ATOM 1394 O O . GLY A 1 182 ? 6.482 12.767 -15.929 1.00 57.16 182 GLY A O 1
ATOM 1395 N N . ALA A 1 183 ? 7.489 10.771 -15.724 1.00 58.59 183 ALA A N 1
ATOM 1396 C CA . ALA A 1 183 ? 7.642 10.512 -17.161 1.00 58.59 183 ALA A CA 1
ATOM 1397 C C . ALA A 1 183 ? 6.381 10.827 -17.993 1.00 58.59 183 ALA A C 1
ATOM 1399 O O . ALA A 1 183 ? 6.468 11.444 -19.048 1.00 58.59 183 ALA A O 1
ATOM 1400 N N . VAL A 1 184 ? 5.183 10.484 -17.505 1.00 56.66 184 VAL A N 1
ATOM 1401 C CA . VAL A 1 184 ? 3.913 10.765 -18.212 1.00 56.66 184 VAL A CA 1
ATOM 1402 C C . VAL A 1 184 ? 3.520 12.250 -18.163 1.00 56.66 184 VAL A C 1
ATOM 1404 O O . VAL A 1 184 ? 2.787 12.723 -19.037 1.00 56.66 184 VAL A O 1
ATOM 1407 N N . ARG A 1 185 ? 3.952 12.990 -17.135 1.00 58.44 185 ARG A N 1
ATOM 1408 C CA . ARG A 1 185 ? 3.706 14.432 -16.985 1.00 58.44 185 ARG A CA 1
ATOM 1409 C C . ARG A 1 185 ? 4.677 15.252 -17.832 1.00 58.44 185 ARG A C 1
ATOM 1411 O O . ARG A 1 185 ? 4.251 16.239 -18.424 1.00 58.44 185 ARG A O 1
ATOM 1418 N N . GLU A 1 186 ? 5.941 14.850 -17.852 1.00 55.84 186 GLU A N 1
ATOM 1419 C CA . GLU A 1 186 ? 7.052 15.664 -18.353 1.00 55.84 186 GLU A CA 1
ATOM 1420 C C . GLU A 1 186 ? 7.468 15.310 -19.782 1.00 55.84 186 GLU A C 1
ATOM 1422 O O . GLU A 1 186 ? 7.936 16.184 -20.506 1.00 55.84 186 GLU A O 1
ATOM 1427 N N . ASN A 1 187 ? 7.238 14.073 -20.236 1.00 63.91 187 ASN A N 1
ATOM 1428 C CA . ASN A 1 187 ? 7.547 13.665 -21.602 1.00 63.91 187 ASN A CA 1
ATOM 1429 C C . ASN A 1 187 ? 6.281 13.706 -22.479 1.00 63.91 187 ASN A C 1
ATOM 1431 O O . ASN A 1 187 ? 5.376 12.872 -22.360 1.00 63.91 187 ASN A O 1
ATOM 1435 N N . SER A 1 188 ? 6.219 14.697 -23.371 1.00 63.91 188 SER A N 1
ATOM 1436 C CA . SER A 1 188 ? 5.092 14.920 -24.283 1.00 63.91 188 SER A CA 1
ATOM 1437 C C . SER A 1 188 ? 4.912 13.794 -25.305 1.00 63.91 188 SER A C 1
ATOM 1439 O O . SER A 1 188 ? 3.774 13.506 -25.676 1.00 63.91 188 SER A O 1
ATOM 1441 N N . GLU A 1 189 ? 5.982 13.115 -25.717 1.00 66.88 189 GLU A N 1
ATOM 1442 C CA . GLU A 1 189 ? 5.929 11.976 -26.640 1.00 66.88 189 GLU A CA 1
ATOM 1443 C C . GLU A 1 189 ? 5.326 10.748 -25.955 1.00 66.88 189 GLU A C 1
ATOM 1445 O O . GLU A 1 189 ? 4.379 10.160 -26.479 1.00 66.88 189 GLU A O 1
ATOM 1450 N N . ILE A 1 190 ? 5.774 10.425 -24.734 1.00 63.78 190 ILE A N 1
ATOM 1451 C CA . ILE A 1 190 ? 5.170 9.377 -23.893 1.00 63.78 190 ILE A CA 1
ATOM 1452 C C . ILE A 1 190 ? 3.701 9.711 -23.625 1.00 63.78 190 ILE A C 1
ATOM 1454 O O . ILE A 1 190 ? 2.837 8.839 -23.719 1.00 63.78 190 ILE A O 1
ATOM 1458 N N . ASN A 1 191 ? 3.385 10.975 -23.331 1.00 61.09 191 ASN A N 1
ATOM 1459 C CA . ASN A 1 191 ? 2.006 11.391 -23.108 1.00 61.09 191 ASN A CA 1
ATOM 1460 C C . ASN A 1 191 ? 1.130 11.203 -24.353 1.00 61.09 191 ASN A C 1
ATOM 1462 O O . ASN A 1 191 ? 0.015 10.690 -24.250 1.00 61.09 191 ASN A O 1
ATOM 1466 N N . THR A 1 192 ? 1.637 11.600 -25.518 1.00 64.75 192 THR A N 1
ATOM 1467 C CA . THR A 1 192 ? 0.929 11.510 -26.800 1.00 64.75 192 THR A CA 1
ATOM 1468 C C . THR A 1 192 ? 0.733 10.056 -27.211 1.00 64.75 192 THR A C 1
ATOM 1470 O O . THR A 1 192 ? -0.377 9.674 -27.579 1.00 64.75 192 THR A O 1
ATOM 1473 N N . PHE A 1 193 ? 1.762 9.223 -27.055 1.00 68.12 193 PHE A N 1
ATOM 1474 C CA . PHE A 1 193 ? 1.689 7.786 -27.299 1.00 68.12 193 PHE A CA 1
ATOM 1475 C C . PHE A 1 193 ? 0.692 7.091 -26.362 1.00 68.12 193 PHE A C 1
ATOM 1477 O O . PHE A 1 193 ? -0.162 6.330 -26.803 1.00 68.12 193 PHE A O 1
ATOM 1484 N N . LEU A 1 194 ? 0.725 7.382 -25.061 1.00 63.47 194 LEU A N 1
ATOM 1485 C CA . LEU A 1 194 ? -0.253 6.813 -24.129 1.00 63.47 194 LEU A CA 1
ATOM 1486 C C . LEU A 1 194 ? -1.670 7.315 -24.432 1.00 63.47 194 LEU A C 1
ATOM 1488 O O . LEU A 1 194 ? -2.626 6.556 -24.316 1.00 63.47 194 LEU A O 1
ATOM 1492 N N . THR A 1 195 ? -1.813 8.568 -24.870 1.00 62.88 195 THR A N 1
ATOM 1493 C CA . THR A 1 195 ? -3.103 9.133 -25.279 1.00 62.88 195 THR A CA 1
ATOM 1494 C C . THR A 1 195 ? -3.657 8.430 -26.517 1.00 62.88 195 THR A C 1
ATOM 1496 O O . THR A 1 195 ? -4.844 8.098 -26.517 1.00 62.88 195 THR A O 1
ATOM 1499 N N . SER A 1 196 ? -2.826 8.141 -27.525 1.00 64.75 196 SER A N 1
ATOM 1500 C CA . SER A 1 196 ? -3.253 7.441 -28.747 1.00 64.75 196 SER A CA 1
ATOM 1501 C C . SER A 1 196 ? -3.671 5.992 -28.488 1.00 64.75 196 SER A C 1
ATOM 1503 O O . SER A 1 196 ? -4.541 5.476 -29.182 1.00 64.75 196 SER A O 1
ATOM 1505 N N . GLN A 1 197 ? -3.129 5.373 -27.438 1.00 64.12 197 GLN A N 1
ATOM 1506 C CA . GLN A 1 197 ? -3.492 4.025 -26.992 1.00 64.12 197 GLN A CA 1
ATOM 1507 C C . GLN A 1 197 ? -4.696 4.002 -26.030 1.00 64.12 197 GLN A C 1
ATOM 1509 O O . GLN A 1 197 ? -5.143 2.933 -25.613 1.00 64.12 197 GLN A O 1
ATOM 1514 N N . THR A 1 198 ? -5.246 5.164 -25.656 1.00 57.31 198 THR A N 1
ATOM 1515 C CA . THR A 1 198 ? -6.427 5.256 -24.783 1.00 57.31 198 THR A CA 1
ATOM 1516 C C . THR A 1 198 ? -7.681 5.616 -25.574 1.00 57.31 198 THR A C 1
ATOM 1518 O O . THR A 1 198 ? -7.764 6.681 -26.180 1.00 57.31 198 THR A O 1
ATOM 1521 N N . ALA A 1 199 ? -8.719 4.779 -25.484 1.00 53.47 199 ALA A N 1
ATOM 1522 C CA . ALA A 1 199 ? -9.986 4.981 -26.200 1.00 53.47 199 ALA A CA 1
ATOM 1523 C C . ALA A 1 199 ? -10.688 6.320 -25.881 1.00 53.47 199 ALA A C 1
ATOM 1525 O O . ALA A 1 199 ? -11.455 6.833 -26.689 1.00 53.47 199 ALA A O 1
ATOM 1526 N N . LEU A 1 200 ? -10.417 6.912 -24.712 1.00 59.53 200 LEU A N 1
ATOM 1527 C CA . LEU A 1 200 ? -10.991 8.195 -24.288 1.00 59.53 200 LEU A CA 1
ATOM 1528 C C . LEU A 1 200 ? -10.147 9.421 -24.689 1.00 59.53 200 LEU A C 1
ATOM 1530 O O . LEU A 1 200 ? -10.435 10.524 -24.216 1.00 59.53 200 LEU A O 1
ATOM 1534 N N . ALA A 1 201 ? -9.122 9.251 -25.534 1.00 52.62 201 ALA A N 1
ATOM 1535 C CA . ALA A 1 201 ? -8.292 10.329 -26.084 1.00 52.62 201 ALA A CA 1
ATOM 1536 C C . ALA A 1 201 ? -7.791 11.320 -25.013 1.00 52.62 201 ALA A C 1
ATOM 1538 O O . ALA A 1 201 ? -7.909 12.538 -25.153 1.00 52.62 201 ALA A O 1
ATOM 1539 N N . GLY A 1 202 ? -7.297 10.804 -23.882 1.00 52.53 202 GLY A N 1
ATOM 1540 C CA . GLY A 1 202 ? -6.705 11.644 -22.836 1.00 52.53 202 GLY A CA 1
ATOM 1541 C C . GLY A 1 202 ? -7.702 12.483 -22.020 1.00 52.53 202 GLY A C 1
ATOM 1542 O O . GLY A 1 202 ? -7.279 13.309 -21.210 1.00 52.53 202 GLY A O 1
ATOM 1543 N N . ARG A 1 203 ? -9.024 12.260 -22.138 1.00 46.66 203 ARG A N 1
ATOM 1544 C CA . ARG A 1 203 ? -10.045 12.915 -21.284 1.00 46.66 203 ARG A CA 1
ATOM 1545 C C . ARG A 1 203 ? -10.062 12.436 -19.825 1.00 46.66 203 ARG A C 1
ATOM 1547 O O . ARG A 1 203 ? -10.933 12.845 -19.061 1.00 46.66 203 ARG A O 1
ATOM 1554 N N . ASN A 1 204 ? -9.065 11.668 -19.387 1.00 48.41 204 ASN A N 1
ATOM 1555 C CA . ASN A 1 204 ? -8.827 11.341 -17.978 1.00 48.41 204 ASN A CA 1
ATOM 1556 C C . ASN A 1 204 ? -8.303 12.559 -17.186 1.00 48.41 204 ASN A C 1
ATOM 1558 O O . ASN A 1 204 ? -7.363 12.446 -16.408 1.00 48.41 204 ASN A O 1
ATOM 1562 N N . LYS A 1 205 ? -8.909 13.741 -17.360 1.00 40.09 205 LYS A N 1
ATOM 1563 C CA . LYS A 1 205 ? -8.623 14.922 -16.531 1.00 40.09 205 LYS A CA 1
ATOM 1564 C C . LYS A 1 205 ? -9.137 14.730 -15.098 1.00 40.09 205 LYS A C 1
ATOM 1566 O O . LYS A 1 205 ? -8.595 15.318 -14.171 1.00 40.09 205 LYS A O 1
ATOM 1571 N N . HIS A 1 206 ? -10.152 13.874 -14.926 1.00 36.00 206 HIS A N 1
ATOM 1572 C CA . HIS A 1 206 ? -10.850 13.656 -13.656 1.00 36.00 206 HIS A CA 1
ATOM 1573 C C . HIS A 1 206 ? -11.226 12.197 -13.376 1.00 36.00 206 HIS A C 1
ATOM 1575 O O . HIS A 1 206 ? -12.089 11.958 -12.532 1.00 36.00 206 HIS A O 1
ATOM 1581 N N . ALA A 1 207 ? -10.575 11.208 -14.002 1.00 31.62 207 ALA A N 1
ATOM 1582 C CA . ALA A 1 207 ? -10.597 9.867 -13.421 1.00 31.62 207 ALA A CA 1
ATOM 1583 C C . ALA A 1 207 ? -9.862 9.981 -12.081 1.00 31.62 207 ALA A C 1
ATOM 1585 O O . ALA A 1 207 ? -8.636 9.958 -12.026 1.00 31.62 207 ALA A O 1
ATOM 1586 N N . THR A 1 208 ? -10.614 10.231 -11.010 1.00 32.72 208 THR A N 1
ATOM 1587 C CA . THR A 1 208 ? -10.123 10.419 -9.645 1.00 32.72 208 THR A CA 1
ATOM 1588 C C . THR A 1 208 ? -9.674 9.066 -9.085 1.00 32.72 208 THR A C 1
ATOM 1590 O O . THR A 1 208 ? -10.158 8.605 -8.066 1.00 32.72 208 THR A O 1
ATOM 1593 N N . ALA A 1 209 ? -8.740 8.415 -9.770 1.00 31.05 209 ALA A N 1
ATOM 1594 C CA . ALA A 1 209 ? -7.649 7.701 -9.138 1.00 31.05 209 ALA A CA 1
ATOM 1595 C C . ALA A 1 209 ? -6.456 8.670 -9.124 1.00 31.05 209 ALA A C 1
ATOM 1597 O O . ALA A 1 209 ? -5.389 8.380 -9.652 1.00 31.05 209 ALA A O 1
ATOM 1598 N N . ALA A 1 210 ? -6.659 9.876 -8.582 1.00 29.02 210 ALA A N 1
ATOM 1599 C CA . ALA A 1 210 ? -5.587 10.829 -8.340 1.00 29.02 210 ALA A CA 1
ATOM 1600 C C . ALA A 1 210 ? -4.742 10.332 -7.156 1.00 29.02 210 ALA A C 1
ATOM 1602 O O . ALA A 1 210 ? -4.649 10.992 -6.129 1.00 29.02 210 ALA A O 1
ATOM 1603 N N . PHE A 1 211 ? -4.111 9.166 -7.303 1.00 33.62 211 PHE A N 1
ATOM 1604 C CA . PHE A 1 211 ? -2.965 8.746 -6.501 1.00 33.62 211 PHE A CA 1
ATOM 1605 C C . PHE A 1 211 ? -1.743 9.546 -6.964 1.00 33.62 211 PHE A C 1
ATOM 1607 O O . PHE A 1 211 ? -0.749 8.997 -7.430 1.00 33.62 211 PHE A O 1
ATOM 1614 N N . GLY A 1 212 ? -1.868 10.877 -6.915 1.00 26.70 212 GLY A N 1
ATOM 1615 C CA . GLY A 1 212 ? -0.799 11.823 -7.183 1.00 26.70 212 GLY A CA 1
ATOM 1616 C C . GLY A 1 212 ? 0.275 11.650 -6.124 1.00 26.70 212 GLY A C 1
ATOM 1617 O O . GLY A 1 212 ? 0.247 12.310 -5.092 1.00 26.70 212 GLY A O 1
ATOM 1618 N N . LEU A 1 213 ? 1.183 10.713 -6.381 1.00 32.78 213 LEU A N 1
ATOM 1619 C CA . LEU A 1 213 ? 2.458 10.587 -5.706 1.00 32.78 213 LEU A CA 1
ATOM 1620 C C . LEU A 1 213 ? 3.237 11.866 -5.995 1.00 32.78 213 LEU A C 1
ATOM 1622 O O . LEU A 1 213 ? 3.617 12.088 -7.142 1.00 32.78 213 LEU A O 1
ATOM 1626 N N . LYS A 1 214 ? 3.416 12.702 -4.969 1.00 29.41 214 LYS A N 1
ATOM 1627 C CA . LYS A 1 214 ? 4.663 13.447 -4.804 1.00 29.41 214 LYS A CA 1
ATOM 1628 C C . LYS A 1 214 ? 5.575 12.656 -3.885 1.00 29.41 214 LYS A C 1
ATOM 1630 O O . LYS A 1 214 ? 6.431 11.962 -4.401 1.00 29.41 214 LYS A O 1
ATOM 1635 N N . HIS A 1 215 ? 5.287 12.520 -2.603 1.00 31.45 215 HIS A N 1
ATOM 1636 C CA . HIS A 1 215 ? 5.981 11.549 -1.747 1.00 31.45 215 HIS A CA 1
ATOM 1637 C C . HIS A 1 215 ? 5.053 10.955 -0.680 1.00 31.45 215 HIS A C 1
ATOM 1639 O O . HIS A 1 215 ? 5.500 10.515 0.378 1.00 31.45 215 HIS A O 1
ATOM 1645 N N . LEU A 1 216 ? 3.752 10.905 -0.986 1.00 28.30 216 LEU A N 1
ATOM 1646 C CA . LEU A 1 216 ? 2.722 10.403 -0.089 1.00 28.30 216 LEU A CA 1
ATOM 1647 C C . LEU A 1 216 ? 2.381 8.947 -0.395 1.00 28.30 216 LEU A C 1
ATOM 1649 O O . LEU A 1 216 ?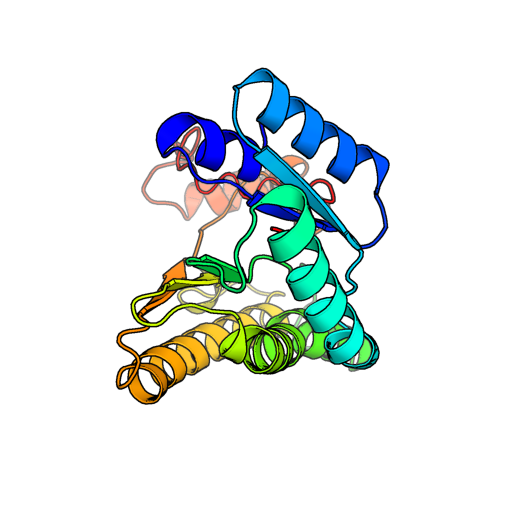 1.901 8.620 -1.486 1.00 28.30 216 LEU A O 1
ATOM 1653 N N . GLN A 1 217 ? 2.609 8.085 0.584 1.00 31.09 217 GLN A N 1
ATOM 1654 C CA . GLN A 1 217 ? 2.072 6.737 0.605 1.00 31.09 217 GLN A CA 1
ATOM 1655 C C . GLN A 1 217 ? 0.723 6.821 1.351 1.00 31.09 217 GLN A C 1
ATOM 1657 O O . GLN A 1 217 ? 0.578 7.524 2.348 1.00 31.09 217 GLN A O 1
ATOM 1662 N N . LEU A 1 218 ? -0.320 6.206 0.804 1.00 30.91 218 LEU A N 1
ATOM 1663 C CA . LEU A 1 218 ? -1.584 5.993 1.516 1.00 30.91 218 LEU A CA 1
ATOM 1664 C C . LEU A 1 218 ? -1.586 4.535 1.937 1.00 30.91 218 LEU A C 1
ATOM 1666 O O . LEU A 1 218 ? -1.200 3.726 1.055 1.00 30.91 218 LEU A O 1
#

Radius of gyration: 17.52 Å; chains: 1; bounding box: 36×39×50 Å

pLDDT: mean 82.11, std 19.99, range [26.7, 98.62]

Foldseek 3Di:
DFLQLVCCQPPVDEEEWEFAPCVVVQVVSQVSSVVSVHHYHYDYDDLLDLVCLLVVLVVVQVCCCPPPVDRADAEAELDWAADFFAAPVGCDPVNLSRHCSRLPVSVVSNCVSCVVRHAQLGEYEYEAACCCVDPDGRCVSNNVSSVVVQVVQVVCQVVCVVSSYHGYYDHDQDDQACHNNRCCPPPPVNVQVSLVVDPVSPPVPPPPVNNRDPRIGD